Protein AF-A0ABD3PFW1-F1 (afdb_monomer)

Organism: NCBI:txid29204

Sequence (197 aa):
MLDWKGHACNAIEPMESVFTLLNILALSGWSFVLAIVLSRSILPSQSEWTIQFFERSSSSIVSSDTIVLIDLLTILEGICFIEVGRIALGQLKGNLVLGVVLHIIRMSCLILVLPHGLETRDASCVAVLCSWALTEIFRYPMYIFPSSSVARYLRLVIPLVTFPVGAFAEALGAYRALMKLWSSDYVDKMHWVKVFC

Radius of gyration: 22.44 Å; Cα contacts (8 Å, |Δi|>4): 118; chains: 1; bounding box: 62×33×82 Å

Structure (mmCIF, N/CA/C/O backbone):
data_AF-A0ABD3PFW1-F1
#
_entry.id   AF-A0ABD3PFW1-F1
#
loop_
_atom_site.group_PDB
_atom_site.id
_atom_site.type_symbol
_atom_site.label_atom_id
_atom_site.label_alt_id
_atom_site.label_comp_id
_atom_site.label_asym_id
_atom_site.label_entity_id
_atom_site.label_seq_id
_atom_site.pdbx_PDB_ins_code
_atom_site.Cartn_x
_atom_site.Cartn_y
_atom_site.Cartn_z
_atom_site.occupancy
_atom_site.B_iso_or_equiv
_atom_site.auth_seq_id
_atom_site.auth_comp_id
_atom_site.auth_asym_id
_atom_site.auth_atom_id
_atom_site.pdbx_PDB_model_num
ATOM 1 N N . MET A 1 1 ? -9.572 -1.818 51.228 1.00 47.72 1 MET A N 1
ATOM 2 C CA . MET A 1 1 ? -10.044 -2.196 49.881 1.00 47.72 1 MET A CA 1
ATOM 3 C C . MET A 1 1 ? -9.931 -0.938 49.034 1.00 47.72 1 MET A C 1
ATOM 5 O O . MET A 1 1 ? -10.755 -0.050 49.174 1.00 47.72 1 MET A O 1
ATOM 9 N N . LEU A 1 2 ? -8.787 -0.775 48.363 1.00 47.44 2 LEU A N 1
ATOM 10 C CA . LEU A 1 2 ? -8.382 0.476 47.716 1.00 47.44 2 LEU A CA 1
ATOM 11 C C . LEU A 1 2 ? -9.110 0.631 46.378 1.00 47.44 2 LEU A C 1
ATOM 13 O O . LEU A 1 2 ? -9.019 -0.232 45.508 1.00 47.44 2 LEU A O 1
ATOM 17 N N . ASP A 1 3 ? -9.834 1.735 46.262 1.00 52.78 3 ASP A N 1
ATOM 18 C CA . ASP A 1 3 ? -10.589 2.164 45.094 1.00 52.78 3 ASP A CA 1
ATOM 19 C C . ASP A 1 3 ? -9.633 2.647 43.988 1.00 52.78 3 ASP A C 1
ATOM 21 O O . ASP A 1 3 ? -9.204 3.797 43.955 1.00 52.78 3 ASP A O 1
ATOM 25 N N . TRP A 1 4 ? -9.229 1.725 43.112 1.00 52.47 4 TRP A N 1
ATOM 26 C CA . TRP A 1 4 ? -8.346 1.987 41.964 1.00 52.47 4 TRP A CA 1
ATOM 27 C C . TRP A 1 4 ? -9.108 2.264 40.656 1.00 52.47 4 TRP A C 1
ATOM 29 O O . TRP A 1 4 ? -8.490 2.396 39.600 1.00 52.47 4 TRP A O 1
ATOM 39 N N . LYS A 1 5 ? -10.446 2.358 40.681 1.00 52.72 5 LYS A N 1
ATOM 40 C CA . LYS A 1 5 ? -11.245 2.526 39.452 1.00 52.72 5 LYS A CA 1
ATOM 41 C C . LYS A 1 5 ? -11.350 3.974 38.962 1.00 52.72 5 LYS A C 1
ATOM 43 O O . LYS A 1 5 ? -11.649 4.174 37.790 1.00 52.72 5 LYS A O 1
ATOM 48 N N . GLY A 1 6 ? -11.060 4.968 39.804 1.00 50.56 6 GLY A N 1
ATOM 49 C CA . GLY A 1 6 ? -11.238 6.385 39.453 1.00 50.56 6 GLY A CA 1
ATOM 50 C C . GLY A 1 6 ? -10.132 7.007 38.590 1.00 50.56 6 GLY A C 1
ATOM 51 O O . GLY A 1 6 ? -10.413 7.879 37.775 1.00 50.56 6 GLY A O 1
ATOM 52 N N . HIS A 1 7 ? -8.877 6.560 38.715 1.00 46.72 7 HIS A N 1
ATOM 53 C CA . HIS A 1 7 ? -7.738 7.242 38.076 1.00 46.72 7 HIS A CA 1
ATOM 54 C C . HIS A 1 7 ? -7.364 6.727 36.678 1.00 46.72 7 HIS A C 1
ATOM 56 O O . HIS A 1 7 ? -6.645 7.411 35.953 1.00 46.72 7 HIS A O 1
ATOM 62 N N . ALA A 1 8 ? -7.874 5.565 36.258 1.00 50.25 8 ALA A N 1
ATOM 63 C CA . ALA A 1 8 ? -7.614 5.035 34.916 1.00 50.25 8 ALA A CA 1
ATOM 64 C C . ALA A 1 8 ? -8.484 5.686 33.821 1.00 50.25 8 ALA A C 1
ATOM 66 O O . ALA A 1 8 ? -8.163 5.560 32.643 1.00 50.25 8 ALA A O 1
ATOM 67 N N . CYS A 1 9 ? -9.560 6.397 34.185 1.00 49.34 9 CYS A N 1
ATOM 68 C CA . CYS A 1 9 ? -10.513 6.946 33.213 1.00 49.34 9 CYS A CA 1
ATOM 69 C C . CYS A 1 9 ? -9.954 8.139 32.414 1.00 49.34 9 CYS A C 1
ATOM 71 O O . CYS A 1 9 ? -10.281 8.299 31.245 1.00 49.34 9 CYS A O 1
ATOM 73 N N . ASN A 1 10 ? -9.051 8.937 32.995 1.00 49.38 10 ASN A N 1
ATOM 74 C CA . ASN A 1 10 ? -8.611 10.197 32.376 1.00 49.38 10 ASN A CA 1
ATOM 75 C C . ASN A 1 10 ? -7.388 10.061 31.447 1.00 49.38 10 ASN A C 1
ATOM 77 O O . ASN A 1 10 ? -7.027 11.018 30.771 1.00 49.38 10 ASN A O 1
ATOM 81 N N . ALA A 1 11 ? -6.733 8.896 31.400 1.00 50.88 11 ALA A N 1
ATOM 82 C CA . ALA A 1 11 ? -5.562 8.665 30.541 1.00 50.88 11 ALA A CA 1
ATOM 83 C C . ALA A 1 11 ? -5.905 7.990 29.198 1.00 50.88 11 ALA A C 1
ATOM 85 O O . ALA A 1 11 ? -5.037 7.857 28.336 1.00 50.88 11 ALA A O 1
ATOM 86 N N . ILE A 1 12 ? -7.157 7.557 29.016 1.00 53.47 12 ILE A N 1
ATOM 87 C CA . ILE A 1 12 ? -7.601 6.810 27.830 1.00 53.47 12 ILE A CA 1
ATOM 88 C C . ILE A 1 12 ? -7.978 7.766 26.683 1.00 53.47 12 ILE A C 1
ATOM 90 O O . ILE A 1 12 ? -7.663 7.489 25.527 1.00 53.47 12 ILE A O 1
ATOM 94 N N . GLU A 1 13 ? -8.538 8.938 26.995 1.00 56.16 13 GLU A N 1
ATOM 95 C CA . GLU A 1 13 ? -8.977 9.924 25.995 1.00 56.16 13 GLU A CA 1
ATOM 96 C C . GLU A 1 13 ? -7.874 10.483 25.067 1.00 56.16 13 GLU A C 1
ATOM 98 O O . GLU A 1 13 ? -8.103 10.551 23.854 1.00 56.16 13 GLU A O 1
ATOM 103 N N . PRO A 1 14 ? -6.658 10.848 25.534 1.00 59.88 14 PRO A N 1
ATOM 104 C CA . PRO A 1 14 ? -5.642 11.387 24.627 1.00 59.88 14 PRO A CA 1
ATOM 105 C C . PRO A 1 14 ? -5.130 10.339 23.625 1.00 59.88 14 PRO A C 1
ATOM 107 O O . PRO A 1 14 ? -4.756 10.692 22.505 1.00 59.88 14 PRO A O 1
ATOM 110 N N . MET A 1 15 ? -5.152 9.049 23.982 1.00 59.50 15 MET A N 1
ATOM 111 C CA . MET A 1 15 ? -4.728 7.970 23.083 1.00 59.50 15 MET A CA 1
ATOM 112 C C . MET A 1 15 ? -5.732 7.707 21.951 1.00 59.50 15 MET A C 1
ATOM 114 O O . MET A 1 15 ? -5.313 7.382 20.837 1.00 59.50 15 MET A O 1
ATOM 118 N N . GLU A 1 16 ? -7.035 7.883 22.189 1.00 66.62 16 GLU A N 1
ATOM 119 C CA . GLU A 1 16 ? -8.058 7.743 21.140 1.00 66.62 16 GLU A CA 1
ATOM 120 C C . GLU A 1 16 ? -8.013 8.892 20.121 1.00 66.62 16 GLU A C 1
ATOM 122 O O . GLU A 1 16 ? -8.185 8.667 18.918 1.00 66.62 16 GLU A O 1
ATOM 127 N N . SER A 1 17 ? -7.698 10.110 20.5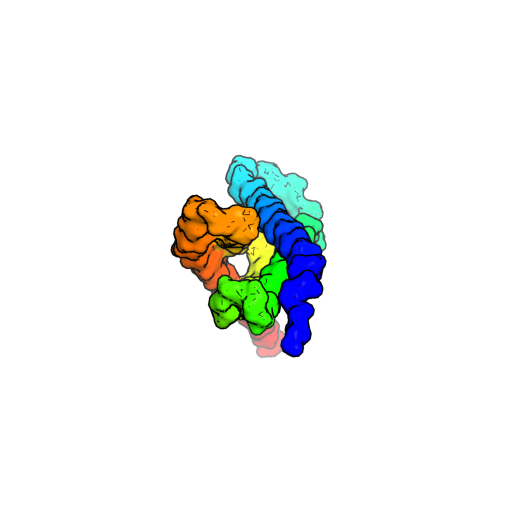75 1.00 74.06 17 SER A N 1
ATOM 128 C CA . SER A 1 17 ? -7.561 11.285 19.704 1.00 74.06 17 SER A CA 1
ATOM 129 C C . SER A 1 17 ? -6.370 11.161 18.743 1.00 74.06 17 SER A C 1
ATOM 131 O O . SER A 1 17 ? -6.527 11.320 17.529 1.00 74.06 17 SER A O 1
ATOM 133 N N . VAL A 1 18 ? -5.195 10.760 19.249 1.00 79.06 18 VAL A N 1
ATOM 134 C CA . VAL A 1 18 ? -4.005 10.511 18.411 1.00 79.06 18 VAL A CA 1
ATOM 135 C C . VAL A 1 18 ? -4.263 9.389 17.402 1.00 79.06 18 VAL A C 1
ATOM 137 O O . VAL A 1 18 ? -3.831 9.469 16.255 1.00 79.06 18 VAL A O 1
ATOM 140 N N . PHE A 1 19 ? -5.009 8.354 17.789 1.00 71.62 19 PHE A N 1
ATOM 141 C CA . PHE A 1 19 ? -5.342 7.252 16.888 1.00 71.62 19 PHE A CA 1
ATOM 142 C C . PHE A 1 19 ? -6.294 7.669 15.769 1.00 71.62 19 PHE A C 1
ATOM 144 O O . PHE A 1 19 ? -6.079 7.325 14.608 1.00 71.62 19 PHE A O 1
ATOM 151 N N . THR A 1 20 ? -7.329 8.431 16.108 1.00 79.19 20 THR A N 1
ATOM 152 C CA . THR A 1 20 ? -8.256 8.980 15.117 1.00 79.19 20 THR A CA 1
ATOM 153 C C . THR A 1 20 ? -7.498 9.855 14.122 1.00 79.19 20 THR A C 1
ATOM 155 O O . THR A 1 20 ? -7.693 9.719 12.916 1.00 79.19 20 THR A O 1
ATOM 158 N N . LEU A 1 21 ? -6.549 10.659 14.609 1.00 82.81 21 LEU A N 1
ATOM 159 C CA . LEU A 1 21 ? -5.667 11.467 13.772 1.00 82.81 21 LEU A CA 1
ATOM 160 C C . LEU A 1 21 ? -4.787 10.611 12.846 1.00 82.81 21 LEU A C 1
ATOM 162 O O . LEU A 1 21 ? -4.751 10.875 11.647 1.00 82.81 21 LEU A O 1
ATOM 166 N N . LEU A 1 22 ? -4.136 9.558 13.354 1.00 81.50 22 LEU A N 1
ATOM 167 C CA . LEU A 1 22 ? -3.326 8.647 12.531 1.00 81.50 22 LEU A CA 1
ATOM 168 C C . LEU A 1 22 ? -4.156 7.946 11.446 1.00 81.50 22 LEU A C 1
ATOM 170 O O . LEU A 1 22 ? -3.710 7.852 10.306 1.00 81.50 22 LEU A O 1
ATOM 174 N N . ASN A 1 23 ? -5.379 7.513 11.764 1.00 82.19 23 ASN A N 1
ATOM 175 C CA . ASN A 1 23 ? -6.278 6.892 10.788 1.00 82.19 23 ASN A CA 1
ATOM 176 C C . ASN A 1 23 ? -6.760 7.884 9.724 1.00 82.19 23 ASN A C 1
ATOM 178 O O . ASN A 1 23 ? -6.885 7.516 8.560 1.00 82.19 23 ASN A O 1
ATOM 182 N N . ILE A 1 24 ? -7.028 9.136 10.108 1.00 83.31 24 ILE A N 1
ATOM 183 C CA . ILE A 1 24 ? -7.393 10.200 9.164 1.00 83.31 24 ILE A CA 1
ATOM 184 C C . ILE A 1 24 ? -6.209 10.523 8.247 1.00 83.31 24 ILE A C 1
ATOM 186 O O . ILE A 1 24 ? -6.407 10.663 7.043 1.00 83.31 24 ILE A O 1
ATOM 190 N N . LEU A 1 25 ? -4.989 10.601 8.791 1.00 85.06 25 LEU A N 1
ATOM 191 C CA . LEU A 1 25 ? -3.762 10.817 8.017 1.00 85.06 25 LEU A CA 1
ATOM 192 C C . LEU A 1 25 ? -3.486 9.666 7.048 1.00 85.06 25 LEU A C 1
ATOM 194 O O . LEU A 1 25 ? -3.133 9.899 5.895 1.00 85.06 25 LEU A O 1
ATOM 198 N N . ALA A 1 26 ? -3.677 8.424 7.488 1.00 79.81 26 ALA A N 1
ATOM 199 C CA . ALA A 1 26 ? -3.520 7.274 6.614 1.00 79.81 26 ALA A CA 1
ATOM 200 C C . ALA A 1 26 ? -4.592 7.263 5.516 1.00 79.81 26 ALA A C 1
ATOM 202 O O . ALA A 1 26 ? -4.265 7.118 4.341 1.00 79.81 26 ALA A O 1
ATOM 203 N N . LEU A 1 27 ? -5.863 7.493 5.866 1.00 84.25 27 LEU A N 1
ATOM 204 C CA . LEU A 1 27 ? -6.956 7.589 4.898 1.00 84.25 27 LEU A CA 1
ATOM 205 C C . LEU A 1 27 ? -6.701 8.687 3.858 1.00 84.25 27 LEU A C 1
ATOM 207 O O . LEU A 1 27 ? -6.885 8.449 2.661 1.00 84.25 27 LEU A O 1
ATOM 211 N N . SER A 1 28 ? -6.270 9.875 4.291 1.00 85.25 28 SER A N 1
ATOM 212 C CA . SER A 1 28 ? -5.985 10.991 3.389 1.00 85.25 28 SER A CA 1
ATOM 213 C C . SER A 1 28 ? -4.773 10.705 2.503 1.00 85.25 28 SER A C 1
ATOM 215 O O . SER A 1 28 ? -4.848 10.925 1.295 1.00 85.25 28 SER A O 1
ATOM 217 N N . GLY A 1 29 ? -3.699 10.136 3.056 1.00 79.69 29 GLY A N 1
ATOM 218 C CA . GLY A 1 29 ? -2.511 9.785 2.286 1.00 79.69 29 GLY A CA 1
ATOM 219 C C . GLY A 1 29 ? -2.772 8.678 1.261 1.00 79.69 29 GLY A C 1
ATOM 220 O O . GLY A 1 29 ? -2.386 8.832 0.105 1.00 79.69 29 GLY A O 1
ATOM 221 N N . TRP A 1 30 ? -3.511 7.619 1.609 1.00 82.38 30 TRP A N 1
ATOM 222 C CA . TRP A 1 30 ? -3.905 6.584 0.641 1.00 82.38 30 TRP A CA 1
ATOM 223 C C . TRP A 1 30 ? -4.859 7.117 -0.433 1.00 82.38 30 TRP A C 1
ATOM 225 O O . TRP A 1 30 ? -4.727 6.756 -1.603 1.00 82.38 30 TRP A O 1
ATOM 235 N N . SER A 1 31 ? -5.774 8.021 -0.070 1.00 83.38 31 SER A N 1
ATOM 236 C CA . SER A 1 31 ? -6.637 8.712 -1.040 1.00 83.38 31 SER A CA 1
ATOM 237 C C . SER A 1 31 ? -5.823 9.574 -2.008 1.00 83.38 31 SER A C 1
ATOM 239 O O . SER A 1 31 ? -6.108 9.593 -3.204 1.00 83.38 31 SER A O 1
ATOM 241 N N . PHE A 1 32 ? -4.777 10.242 -1.516 1.00 83.69 32 PHE A N 1
ATOM 242 C CA . PHE A 1 32 ? -3.866 11.036 -2.335 1.00 83.69 32 PHE A CA 1
ATOM 243 C C . PHE A 1 32 ? -3.017 10.161 -3.271 1.00 83.69 32 PHE A C 1
ATOM 245 O O . PHE A 1 32 ? -2.926 10.465 -4.460 1.00 83.69 32 PHE A O 1
ATOM 252 N N . VAL A 1 33 ? -2.490 9.028 -2.783 1.00 80.56 33 VAL A N 1
ATOM 253 C CA . VAL A 1 33 ? -1.832 8.011 -3.627 1.00 80.56 33 VAL A CA 1
ATOM 254 C C . VAL A 1 33 ? -2.773 7.561 -4.742 1.00 80.56 33 VAL A C 1
ATOM 256 O O . VAL A 1 33 ? -2.393 7.587 -5.911 1.00 80.56 33 VAL A O 1
ATOM 259 N N . LEU A 1 34 ? -4.015 7.195 -4.408 1.00 82.81 34 LEU A N 1
ATOM 260 C CA . LEU A 1 34 ? -4.990 6.753 -5.402 1.00 82.81 34 LEU A CA 1
ATOM 261 C C . LEU A 1 34 ? -5.283 7.851 -6.432 1.00 82.81 34 LEU A C 1
ATOM 263 O O . LEU A 1 34 ? -5.336 7.559 -7.623 1.00 82.81 34 LEU A O 1
ATOM 267 N N . ALA A 1 35 ? -5.424 9.106 -6.004 1.00 82.19 35 ALA A N 1
ATOM 268 C CA . ALA A 1 35 ? -5.651 10.235 -6.901 1.00 82.19 35 ALA A CA 1
ATOM 269 C C . ALA A 1 35 ? -4.472 10.464 -7.866 1.00 82.19 35 ALA A C 1
ATOM 271 O O . ALA A 1 35 ? -4.687 10.669 -9.063 1.00 82.19 35 ALA A O 1
ATOM 272 N N . ILE A 1 36 ? -3.226 10.367 -7.388 1.00 80.25 36 ILE A N 1
ATOM 273 C CA . ILE A 1 36 ? -2.029 10.447 -8.243 1.00 80.25 36 ILE A CA 1
ATOM 274 C C . ILE A 1 36 ? -2.012 9.294 -9.250 1.00 80.25 36 ILE A C 1
ATOM 276 O O . ILE A 1 36 ? -1.773 9.504 -10.438 1.00 80.25 36 ILE A O 1
ATOM 280 N N . VAL A 1 37 ? -2.284 8.069 -8.802 1.00 79.00 37 VAL A N 1
ATOM 281 C CA . VAL A 1 37 ? -2.255 6.895 -9.682 1.00 79.00 37 VAL A CA 1
ATOM 282 C C . VAL A 1 37 ? -3.372 6.965 -10.732 1.00 79.00 37 VAL A C 1
ATOM 284 O O . VAL A 1 37 ? -3.115 6.717 -11.908 1.00 79.00 37 VAL A O 1
ATOM 287 N N . LEU A 1 38 ? -4.585 7.373 -10.345 1.00 79.88 38 LEU A N 1
ATOM 288 C CA . LEU A 1 38 ? -5.720 7.534 -11.259 1.00 79.88 38 LEU A CA 1
ATOM 289 C C . LEU A 1 38 ? -5.526 8.685 -12.247 1.00 79.88 38 LEU A C 1
ATOM 291 O O . LEU A 1 38 ? -5.818 8.530 -13.427 1.00 79.88 38 LEU A O 1
ATOM 295 N N . SER A 1 39 ? -4.993 9.825 -11.803 1.00 76.88 39 SER A N 1
ATOM 296 C CA . SER A 1 39 ? -4.694 10.945 -12.710 1.00 76.88 39 SER A CA 1
ATOM 297 C C . SER A 1 39 ? -3.650 10.578 -13.769 1.00 76.88 39 SER A C 1
ATOM 299 O O . SER A 1 39 ? -3.683 11.117 -14.871 1.00 76.88 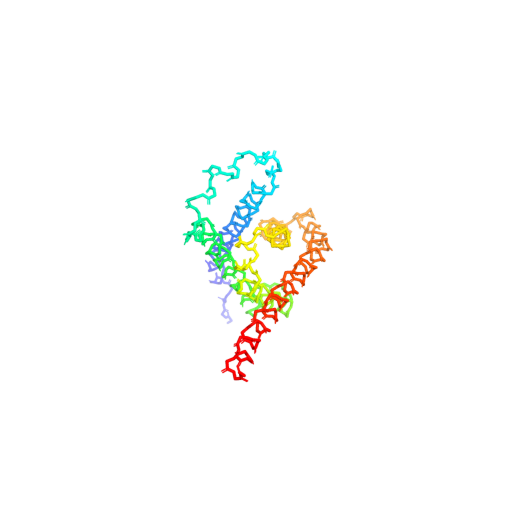39 SER A O 1
ATOM 301 N N . ARG A 1 40 ? -2.771 9.612 -13.478 1.00 68.25 40 ARG A N 1
ATOM 302 C CA . ARG A 1 40 ? -1.800 9.070 -14.438 1.00 68.25 40 ARG A CA 1
ATOM 303 C C . ARG A 1 40 ? -2.382 8.006 -15.365 1.00 68.25 40 ARG A C 1
ATOM 305 O O . ARG A 1 40 ? -1.964 7.937 -16.515 1.00 68.25 40 ARG A O 1
ATOM 312 N N . SER A 1 41 ? -3.313 7.180 -14.888 1.00 65.50 41 SER A N 1
ATOM 313 C CA . SER A 1 41 ? -3.910 6.095 -15.682 1.00 65.50 41 SER A CA 1
ATOM 314 C C . SER A 1 41 ? -5.083 6.546 -16.561 1.00 65.50 41 SER A C 1
ATOM 316 O O . SER A 1 41 ? -5.333 5.937 -17.598 1.00 65.50 41 SER A O 1
ATOM 318 N N . ILE A 1 42 ? -5.770 7.633 -16.189 1.00 57.88 42 ILE A N 1
ATOM 319 C CA . ILE A 1 42 ? -6.915 8.217 -16.915 1.00 57.88 42 ILE A CA 1
ATOM 320 C C . ILE A 1 42 ? -6.473 9.170 -18.047 1.00 57.88 42 ILE A C 1
ATOM 322 O O . ILE A 1 42 ? -7.315 9.754 -18.722 1.00 57.88 42 ILE A O 1
ATOM 326 N N . LEU A 1 43 ? -5.175 9.278 -18.356 1.00 47.69 43 LEU A N 1
ATOM 327 C CA . LEU A 1 43 ? -4.725 9.805 -19.652 1.00 47.69 43 LEU A CA 1
ATOM 328 C C . LEU A 1 43 ? -4.479 8.660 -20.660 1.00 47.69 43 LEU A C 1
ATOM 330 O O . LEU A 1 43 ? -3.329 8.267 -20.865 1.00 47.69 43 LEU A O 1
ATOM 334 N N . PRO A 1 44 ? -5.510 8.119 -21.342 1.00 48.06 44 PRO A N 1
ATOM 335 C CA . PRO A 1 44 ? -5.302 7.369 -22.565 1.00 48.06 44 PRO A CA 1
ATOM 336 C C . PRO A 1 44 ? -5.174 8.337 -23.755 1.00 48.06 44 PRO A C 1
ATOM 338 O O . PRO A 1 44 ? -5.938 9.288 -23.900 1.00 48.06 44 PRO A O 1
ATOM 341 N N . SER A 1 45 ? -4.201 8.058 -24.622 1.00 42.16 45 SER A N 1
ATOM 342 C CA . SER A 1 45 ? -4.077 8.558 -26.000 1.00 42.16 45 SER A CA 1
ATOM 343 C C . SER A 1 45 ? -4.134 10.081 -26.220 1.00 42.16 45 SER A C 1
ATOM 345 O O . SER A 1 45 ? -5.121 10.621 -26.719 1.00 42.16 45 SER A O 1
ATOM 347 N N . GLN A 1 46 ? -3.012 10.771 -26.025 1.00 37.38 46 GLN A N 1
ATOM 348 C CA . GLN A 1 46 ? -2.643 11.816 -26.981 1.00 37.38 46 GLN A CA 1
ATOM 349 C C . GLN A 1 46 ? -1.580 11.227 -27.905 1.00 37.38 46 GLN A C 1
ATOM 351 O O . GLN A 1 46 ? -0.462 10.956 -27.485 1.00 37.38 46 GLN A O 1
ATOM 356 N N . SER A 1 47 ? -2.041 10.927 -29.122 1.00 40.38 47 SER A N 1
ATOM 357 C CA . SER A 1 47 ? -1.328 10.782 -30.395 1.00 40.38 47 SER A CA 1
ATOM 358 C C . SER A 1 47 ? 0.203 10.724 -30.368 1.00 40.38 47 SER A C 1
ATOM 360 O O . SER A 1 47 ? 0.860 11.625 -29.855 1.00 40.38 47 SER A O 1
ATOM 362 N N . GLU A 1 48 ? 0.741 9.762 -31.118 1.00 44.28 48 GLU A N 1
ATOM 363 C CA . GLU A 1 48 ? 2.143 9.531 -31.519 1.00 44.28 48 GLU A CA 1
ATOM 364 C C . GLU A 1 48 ? 2.979 10.769 -31.944 1.00 44.28 48 GLU A C 1
ATOM 366 O O . GLU A 1 48 ? 4.177 10.647 -32.170 1.00 44.28 48 GLU A O 1
ATOM 371 N N . TRP A 1 49 ? 2.408 11.973 -32.024 1.00 43.00 49 TRP A N 1
ATOM 372 C CA . TRP A 1 49 ? 3.078 13.202 -32.462 1.00 43.00 49 TRP A CA 1
ATOM 373 C C . TRP A 1 49 ? 3.812 13.981 -31.362 1.00 43.00 49 TRP A C 1
ATOM 375 O O . TRP A 1 49 ? 4.715 14.753 -31.674 1.00 43.00 49 TRP A O 1
ATOM 385 N N . THR A 1 50 ? 3.485 13.795 -30.080 1.00 43.84 50 THR A N 1
ATOM 386 C CA . THR A 1 50 ? 4.167 14.537 -28.996 1.00 43.84 50 THR A CA 1
ATOM 387 C C . THR A 1 50 ? 5.455 13.854 -28.533 1.00 43.84 50 THR A C 1
ATOM 389 O O . THR A 1 50 ? 6.293 14.487 -27.891 1.00 43.84 50 THR A O 1
ATOM 392 N N . ILE A 1 51 ? 5.631 12.574 -28.882 1.00 47.44 51 ILE A N 1
ATOM 393 C CA . ILE A 1 51 ? 6.750 11.750 -28.418 1.00 47.44 51 ILE A CA 1
ATOM 394 C C . ILE A 1 51 ? 8.068 12.298 -28.980 1.00 47.44 51 ILE A C 1
ATOM 396 O O . ILE A 1 51 ? 8.950 12.623 -28.195 1.00 47.44 51 ILE A O 1
ATOM 400 N N . GLN A 1 52 ? 8.158 12.614 -30.276 1.00 45.00 52 GLN A N 1
ATOM 401 C CA . GLN A 1 52 ? 9.419 13.104 -30.860 1.00 45.00 52 GLN A CA 1
ATOM 402 C C . GLN A 1 52 ? 9.899 14.472 -30.338 1.00 45.00 52 GLN A C 1
ATOM 404 O O . GLN A 1 52 ? 11.095 14.753 -30.402 1.00 45.00 52 GLN A O 1
ATOM 409 N N . PHE A 1 53 ? 9.016 15.330 -29.807 1.00 40.22 53 PHE A N 1
ATOM 410 C CA . PHE A 1 53 ? 9.426 16.656 -29.317 1.00 40.22 53 PHE A CA 1
ATOM 411 C C . PHE A 1 53 ? 9.925 16.635 -27.860 1.00 40.22 53 PHE A C 1
ATOM 413 O O . PHE A 1 53 ? 10.678 17.521 -27.462 1.00 40.22 53 PHE A O 1
ATOM 420 N N . PHE A 1 54 ? 9.559 15.613 -27.073 1.00 45.38 54 PHE A N 1
ATOM 421 C CA . PHE A 1 54 ? 10.004 15.449 -25.678 1.00 45.38 54 PHE A CA 1
ATOM 422 C C . PHE A 1 54 ? 11.125 14.405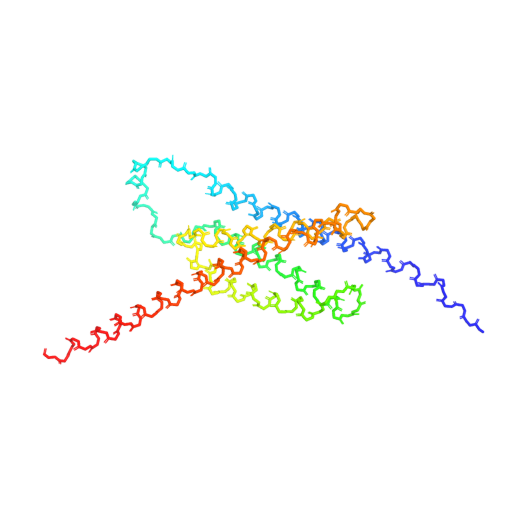 -25.507 1.00 45.38 54 PHE A C 1
ATOM 424 O O . PHE A 1 54 ? 11.829 14.407 -24.496 1.00 45.38 54 PHE A O 1
ATOM 431 N N . GLU A 1 55 ? 11.354 13.560 -26.517 1.00 44.91 55 GLU A N 1
ATOM 432 C CA . GLU A 1 55 ? 12.317 12.445 -26.509 1.00 44.91 55 GLU A CA 1
ATOM 433 C C . GLU A 1 55 ? 13.797 12.873 -26.468 1.00 44.91 55 GLU A C 1
ATOM 435 O O . GLU A 1 55 ? 14.680 12.032 -26.324 1.00 44.91 55 GLU A O 1
ATOM 440 N N . ARG A 1 56 ? 14.101 14.181 -26.519 1.00 38.62 56 ARG A N 1
ATOM 441 C CA . ARG A 1 56 ? 15.480 14.697 -26.418 1.00 38.62 56 ARG A CA 1
ATOM 442 C C . ARG A 1 56 ? 15.846 15.354 -25.081 1.00 38.62 56 ARG A C 1
ATOM 444 O O . ARG A 1 56 ? 16.992 15.765 -24.922 1.00 38.62 56 ARG A O 1
ATOM 451 N N . SER A 1 57 ? 14.937 15.408 -24.103 1.00 41.69 57 SER A N 1
ATOM 452 C CA . SER A 1 57 ? 15.222 1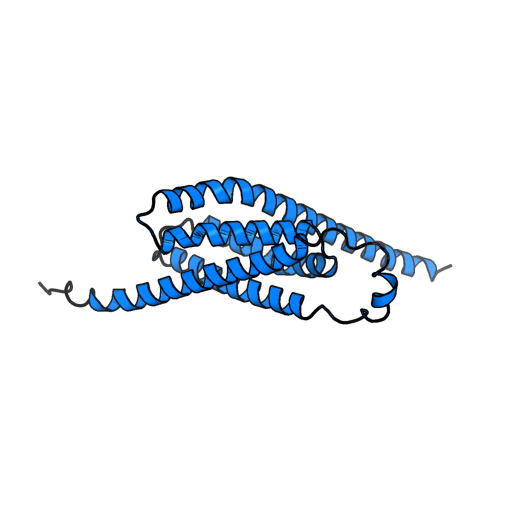6.026 -22.791 1.00 41.69 57 SER A CA 1
ATOM 453 C C . SER A 1 57 ? 15.115 15.088 -21.582 1.00 41.69 57 SER A C 1
ATOM 455 O O . SER A 1 57 ? 15.342 15.533 -20.460 1.00 41.69 57 SER A O 1
ATOM 457 N N . SER A 1 58 ? 14.812 13.799 -21.762 1.00 43.59 58 SER A N 1
ATOM 458 C CA . SER A 1 58 ? 14.431 12.900 -20.654 1.00 43.59 58 SER A CA 1
ATOM 459 C C . SER A 1 58 ? 15.392 11.731 -20.408 1.00 43.59 58 SER A C 1
ATOM 461 O O . SER A 1 58 ? 14.959 10.623 -20.118 1.00 43.59 58 SER A O 1
ATOM 463 N N . SER A 1 59 ? 16.703 11.959 -20.474 1.00 43.12 59 SER A N 1
ATOM 464 C CA . SER A 1 59 ? 17.710 10.972 -20.060 1.00 43.12 59 SER A CA 1
ATOM 465 C C . SER A 1 59 ? 18.481 11.477 -18.835 1.00 43.12 59 SER A C 1
ATOM 467 O O . SER A 1 59 ? 19.508 12.134 -18.994 1.00 43.12 59 SER A O 1
ATOM 469 N N . SER A 1 60 ? 17.936 11.237 -17.630 1.00 41.12 60 SER A N 1
ATOM 470 C CA . SER A 1 60 ? 18.631 11.121 -16.312 1.00 41.12 60 SER A CA 1
ATOM 471 C C . SER A 1 60 ? 17.763 11.489 -15.095 1.00 41.12 60 SER A C 1
ATOM 473 O O . SER A 1 60 ? 18.191 11.294 -13.961 1.00 41.12 60 SER A O 1
ATOM 475 N N . ILE A 1 61 ? 16.539 11.985 -15.285 1.00 48.12 61 ILE A N 1
ATOM 476 C CA . ILE A 1 61 ? 15.669 12.380 -14.173 1.00 48.12 61 ILE A CA 1
ATOM 477 C C . ILE A 1 61 ? 14.735 11.212 -13.859 1.00 48.12 61 ILE A C 1
ATOM 479 O O . ILE A 1 61 ? 13.710 11.043 -14.517 1.00 48.12 61 ILE A O 1
ATOM 483 N N . VAL A 1 62 ? 15.065 10.416 -12.837 1.00 51.94 62 VAL A N 1
ATOM 484 C CA . VAL A 1 62 ? 14.035 9.711 -12.059 1.00 51.94 62 VAL A CA 1
ATOM 485 C C . VAL A 1 62 ? 13.010 10.782 -11.695 1.00 51.94 62 VAL A C 1
ATOM 487 O O . VAL A 1 62 ? 13.313 11.680 -10.913 1.00 51.94 62 VAL A O 1
ATOM 490 N N . SER A 1 63 ? 11.865 10.778 -12.385 1.00 63.41 63 SER A N 1
ATOM 491 C CA . SER A 1 63 ? 10.875 11.858 -12.329 1.00 63.41 63 SER A CA 1
ATOM 492 C C . SER A 1 63 ? 10.586 12.172 -10.863 1.00 63.41 63 SER A C 1
ATOM 494 O O . SER A 1 63 ? 10.245 11.248 -10.127 1.00 63.41 63 SER A O 1
ATOM 496 N N . SER A 1 64 ? 10.781 13.424 -10.429 1.00 68.00 64 SER A N 1
ATOM 497 C CA . SER A 1 64 ? 10.691 13.839 -9.017 1.00 68.00 64 SER A CA 1
ATOM 498 C C . SER A 1 64 ? 9.432 13.313 -8.326 1.00 68.00 64 SER A C 1
ATOM 500 O O . SER A 1 64 ? 9.473 12.909 -7.170 1.00 68.00 64 SER A O 1
ATOM 502 N N . ASP A 1 65 ? 8.336 13.205 -9.066 1.00 68.88 65 ASP A N 1
ATOM 503 C CA . ASP A 1 65 ? 7.076 12.648 -8.591 1.00 68.88 65 ASP A CA 1
ATOM 504 C C . ASP A 1 65 ? 7.147 11.167 -8.166 1.00 68.88 65 ASP A C 1
ATOM 506 O O . ASP A 1 65 ? 6.385 10.726 -7.313 1.00 68.88 65 ASP A O 1
ATOM 510 N N . THR A 1 66 ? 8.016 10.370 -8.790 1.00 71.56 66 THR A N 1
ATOM 511 C CA . THR A 1 66 ? 8.236 8.953 -8.454 1.00 71.56 66 THR A CA 1
ATOM 512 C C . THR A 1 66 ? 8.902 8.826 -7.094 1.00 71.56 66 THR A C 1
ATOM 514 O O . THR A 1 66 ? 8.504 7.982 -6.297 1.00 71.56 66 THR A O 1
ATOM 517 N N . ILE A 1 67 ? 9.867 9.703 -6.812 1.00 74.69 67 ILE A N 1
ATOM 518 C CA . ILE A 1 67 ? 10.536 9.783 -5.509 1.00 74.69 67 ILE A CA 1
ATOM 519 C C . ILE A 1 67 ? 9.512 10.189 -4.447 1.00 74.69 67 ILE A C 1
ATOM 521 O O . ILE A 1 67 ? 9.361 9.491 -3.452 1.00 74.69 67 ILE A O 1
ATOM 525 N N . VAL A 1 68 ? 8.709 11.224 -4.725 1.00 79.81 68 VAL A N 1
ATOM 526 C CA . VAL A 1 68 ? 7.625 11.665 -3.830 1.00 79.81 68 VAL A CA 1
ATOM 527 C C . VAL A 1 68 ? 6.616 10.544 -3.557 1.00 79.81 68 VAL A C 1
ATOM 529 O O . VAL A 1 68 ? 6.164 10.383 -2.426 1.00 79.81 68 VAL A O 1
ATOM 532 N N . LEU A 1 69 ? 6.267 9.745 -4.569 1.00 79.19 69 LEU A N 1
ATOM 533 C CA . LEU A 1 69 ? 5.344 8.622 -4.411 1.00 79.19 69 LEU A CA 1
ATOM 534 C C . LEU A 1 69 ? 5.940 7.501 -3.547 1.00 79.19 69 LEU A C 1
ATOM 536 O O . LEU A 1 69 ? 5.241 6.971 -2.687 1.00 79.19 69 LEU A O 1
ATOM 540 N N . ILE A 1 70 ? 7.211 7.148 -3.757 1.00 80.56 70 ILE A N 1
ATOM 541 C CA . ILE A 1 70 ? 7.911 6.133 -2.956 1.00 80.56 70 ILE A CA 1
ATOM 542 C C . ILE A 1 70 ? 8.055 6.601 -1.503 1.00 80.56 70 ILE A C 1
ATOM 544 O O . ILE A 1 70 ? 7.772 5.826 -0.586 1.00 80.56 70 ILE A O 1
ATOM 548 N N . ASP A 1 71 ? 8.413 7.866 -1.281 1.00 81.56 71 ASP A N 1
ATOM 549 C CA . ASP A 1 71 ? 8.519 8.454 0.058 1.00 81.56 71 ASP A CA 1
ATOM 550 C C . ASP A 1 71 ? 7.166 8.427 0.777 1.00 81.56 71 ASP A C 1
ATOM 552 O O . ASP A 1 71 ? 7.065 7.982 1.922 1.00 81.56 71 ASP A O 1
ATOM 556 N N . LEU A 1 72 ? 6.096 8.822 0.082 1.00 81.19 72 LEU A N 1
ATOM 557 C CA . LEU A 1 72 ? 4.742 8.794 0.625 1.00 81.19 72 LEU A CA 1
ATOM 558 C C . LEU A 1 72 ? 4.288 7.370 0.971 1.00 81.19 72 LEU A C 1
ATOM 560 O O . LEU A 1 72 ? 3.732 7.150 2.047 1.00 81.19 72 LEU A O 1
ATOM 564 N N . LEU A 1 73 ? 4.537 6.398 0.089 1.00 85.19 73 LEU A N 1
ATOM 565 C CA . LEU A 1 73 ? 4.222 4.990 0.343 1.00 85.19 73 LEU A CA 1
ATOM 566 C C . LEU A 1 73 ? 5.006 4.446 1.538 1.00 85.19 73 LEU A C 1
ATOM 568 O O . LEU A 1 73 ? 4.437 3.729 2.355 1.00 85.19 73 LEU A O 1
ATOM 572 N N . THR A 1 74 ? 6.273 4.831 1.679 1.00 84.50 74 THR A N 1
ATOM 573 C CA . THR A 1 74 ? 7.119 4.437 2.814 1.00 84.50 74 THR A CA 1
ATOM 574 C C . THR A 1 74 ? 6.577 4.998 4.131 1.00 84.50 74 THR A C 1
ATOM 576 O O . THR A 1 74 ? 6.497 4.278 5.126 1.00 84.50 74 THR A O 1
ATOM 579 N N . ILE A 1 75 ? 6.133 6.259 4.139 1.00 85.19 75 ILE A N 1
ATOM 580 C CA . ILE A 1 75 ? 5.498 6.881 5.311 1.00 85.19 75 ILE A CA 1
ATOM 581 C C . ILE A 1 75 ? 4.188 6.163 5.665 1.00 85.19 75 ILE A C 1
ATOM 583 O O . ILE A 1 75 ? 3.961 5.831 6.830 1.00 85.19 75 ILE A O 1
ATOM 587 N N . LEU A 1 76 ? 3.337 5.891 4.671 1.00 85.62 76 LEU A N 1
ATOM 588 C CA . LEU A 1 76 ? 2.066 5.187 4.866 1.00 85.62 76 LEU A CA 1
ATOM 589 C C . LEU A 1 76 ? 2.264 3.753 5.369 1.00 85.62 76 LEU A C 1
ATOM 591 O O . LEU A 1 76 ? 1.516 3.290 6.233 1.00 85.62 76 LEU A O 1
ATOM 595 N N . GLU A 1 77 ? 3.293 3.068 4.881 1.00 85.94 77 GLU A N 1
ATOM 596 C CA . GLU A 1 77 ? 3.660 1.735 5.351 1.00 85.94 77 GLU A CA 1
ATOM 597 C C . GLU A 1 77 ? 4.202 1.775 6.787 1.00 85.94 77 GLU A C 1
ATOM 599 O O . GLU A 1 77 ? 3.903 0.889 7.587 1.00 85.94 77 GLU A O 1
ATOM 604 N N . GLY A 1 78 ? 4.905 2.847 7.168 1.00 84.81 78 GLY A N 1
ATOM 605 C CA . GLY A 1 78 ? 5.285 3.110 8.556 1.00 84.81 78 GLY A CA 1
ATOM 606 C C . GLY A 1 78 ? 4.074 3.231 9.489 1.00 84.81 78 GLY A C 1
ATOM 607 O O . GLY A 1 78 ? 4.078 2.670 10.586 1.00 84.81 78 GLY A O 1
ATOM 608 N N . ILE A 1 79 ? 2.997 3.886 9.043 1.00 85.56 79 ILE A N 1
ATOM 609 C CA . ILE A 1 79 ? 1.737 3.947 9.804 1.00 85.56 79 ILE A CA 1
ATOM 610 C C . ILE A 1 79 ? 1.112 2.547 9.919 1.00 85.56 79 ILE A C 1
ATOM 612 O O . ILE A 1 79 ? 0.699 2.148 11.011 1.00 85.56 79 ILE A O 1
ATOM 616 N N . CYS A 1 80 ? 1.125 1.760 8.838 1.00 84.75 80 CYS A N 1
ATOM 617 C CA . CYS A 1 80 ? 0.657 0.370 8.858 1.00 84.75 80 CYS A CA 1
ATOM 618 C C . CYS A 1 80 ? 1.471 -0.503 9.833 1.00 84.75 80 CYS A C 1
ATOM 620 O O . CYS A 1 80 ? 0.900 -1.317 10.561 1.00 84.75 80 CYS A O 1
ATOM 622 N N . PHE A 1 81 ? 2.791 -0.311 9.914 1.00 87.44 81 PHE A N 1
ATOM 623 C CA . PHE A 1 81 ? 3.655 -1.020 10.862 1.00 87.44 81 PHE A CA 1
ATOM 624 C C . PHE A 1 81 ? 3.303 -0.700 12.321 1.00 87.44 81 PHE A C 1
ATOM 626 O O . PHE A 1 81 ? 3.215 -1.605 13.155 1.00 87.44 81 PHE A O 1
ATOM 633 N N . ILE A 1 82 ? 3.033 0.574 12.630 1.00 86.19 82 ILE A N 1
ATOM 634 C CA . ILE A 1 82 ? 2.583 0.997 13.965 1.00 86.19 82 ILE A CA 1
ATOM 635 C C . ILE A 1 82 ? 1.259 0.307 14.330 1.00 86.19 82 ILE A C 1
ATOM 637 O O . ILE A 1 82 ? 1.093 -0.146 15.465 1.00 86.19 82 ILE A O 1
ATOM 641 N N . GLU A 1 83 ? 0.328 0.164 13.382 1.00 83.50 83 GLU A N 1
ATOM 642 C CA . GLU A 1 83 ? -0.926 -0.568 13.606 1.00 83.50 83 GLU A CA 1
ATOM 643 C C . GLU A 1 83 ? -0.684 -2.046 13.951 1.00 83.50 83 GLU A C 1
ATOM 645 O O . GLU A 1 83 ? -1.256 -2.549 14.923 1.00 83.50 83 GLU A O 1
ATOM 650 N N . VAL A 1 84 ? 0.195 -2.734 13.213 1.00 85.38 84 VAL A N 1
ATOM 651 C CA . VAL A 1 84 ? 0.562 -4.136 13.489 1.00 85.38 84 VAL A CA 1
ATOM 652 C C . VAL A 1 84 ? 1.216 -4.271 14.867 1.00 85.38 84 VAL A C 1
ATOM 654 O O . VAL A 1 84 ? 0.848 -5.164 15.635 1.00 85.38 84 VAL A O 1
ATOM 657 N N . GLY A 1 85 ? 2.114 -3.350 15.229 1.00 85.69 85 GLY A N 1
ATOM 658 C CA . GLY A 1 85 ? 2.731 -3.310 16.557 1.00 85.69 85 GLY A CA 1
ATOM 659 C C . GLY A 1 85 ? 1.701 -3.192 17.684 1.00 85.69 85 GLY A C 1
ATOM 660 O O . GLY A 1 85 ? 1.806 -3.862 18.709 1.00 85.69 85 GLY A O 1
ATOM 661 N N . ARG A 1 86 ? 0.632 -2.418 17.483 1.00 80.75 86 ARG A N 1
ATOM 662 C CA . ARG A 1 86 ? -0.445 -2.278 18.476 1.00 80.75 86 ARG A CA 1
ATOM 663 C C . ARG A 1 86 ? -1.357 -3.497 18.568 1.00 80.75 86 ARG A C 1
ATOM 665 O O . ARG A 1 86 ? -1.836 -3.805 19.661 1.00 80.75 86 ARG A O 1
ATOM 672 N N . ILE A 1 87 ? -1.575 -4.210 17.461 1.00 85.19 87 ILE A N 1
ATOM 673 C CA . ILE A 1 87 ? -2.231 -5.528 17.487 1.00 85.19 87 ILE A CA 1
ATOM 674 C C . ILE A 1 87 ? -1.375 -6.507 18.305 1.00 85.19 87 ILE A C 1
ATOM 676 O O . ILE A 1 87 ? -1.918 -7.243 19.126 1.00 85.19 87 ILE A O 1
ATOM 680 N N . ALA A 1 88 ? -0.045 -6.468 18.154 1.00 86.00 88 ALA A N 1
ATOM 681 C CA . ALA A 1 88 ? 0.872 -7.307 18.930 1.00 86.00 88 ALA A CA 1
ATOM 682 C C . ALA A 1 88 ? 0.823 -6.999 20.436 1.00 86.00 88 ALA A C 1
ATOM 684 O O . ALA A 1 88 ? 0.864 -7.913 21.255 1.00 86.00 88 ALA A O 1
ATOM 685 N N . LEU A 1 89 ? 0.661 -5.724 20.799 1.00 87.75 89 LEU A N 1
ATOM 686 C CA . LEU A 1 89 ? 0.469 -5.280 22.184 1.00 87.75 89 LEU A CA 1
ATOM 687 C C . LEU A 1 89 ? -0.946 -5.558 22.734 1.00 87.75 89 LEU A C 1
ATOM 689 O O . LEU A 1 89 ? -1.238 -5.200 23.873 1.00 87.75 89 LEU A O 1
ATOM 693 N N . GLY A 1 90 ? -1.844 -6.161 21.944 1.00 81.31 90 GLY A N 1
ATOM 694 C CA . GLY A 1 90 ? -3.211 -6.497 22.358 1.00 81.31 90 GLY A CA 1
ATOM 695 C C . GLY A 1 90 ? -4.159 -5.299 22.475 1.00 81.31 90 GLY A C 1
ATOM 696 O O . GLY A 1 90 ? -5.280 -5.449 22.959 1.00 81.31 90 GLY A O 1
ATOM 697 N N . GLN A 1 91 ? -3.744 -4.113 22.020 1.00 79.12 91 GLN A N 1
ATOM 698 C CA . GLN A 1 91 ? -4.561 -2.895 22.078 1.00 79.12 91 GLN A CA 1
ATOM 699 C C . GLN A 1 91 ? -5.678 -2.882 21.025 1.00 79.12 91 GLN A C 1
ATOM 701 O O . GLN A 1 91 ? -6.670 -2.174 21.179 1.00 79.12 91 GLN A O 1
ATOM 706 N N . LEU A 1 92 ? -5.520 -3.653 19.946 1.00 76.25 92 LEU A N 1
ATOM 707 C CA . LEU A 1 92 ? -6.465 -3.753 18.836 1.00 76.25 92 LEU A CA 1
ATOM 708 C C . LEU A 1 92 ? -6.814 -5.220 18.573 1.00 76.25 92 LEU A C 1
ATOM 710 O O . LEU A 1 92 ? -5.938 -6.080 18.497 1.00 76.25 92 LEU A O 1
ATOM 714 N N . LYS A 1 93 ? -8.107 -5.508 18.382 1.00 75.00 93 LYS A N 1
ATOM 715 C CA . LYS A 1 93 ? -8.573 -6.831 17.947 1.00 75.00 93 LYS A CA 1
ATOM 716 C C . LYS A 1 93 ? -8.252 -7.010 16.463 1.00 75.00 93 LYS A C 1
ATOM 718 O O . LYS A 1 93 ? -8.934 -6.450 15.609 1.00 75.00 93 LYS A O 1
ATOM 723 N N . GLY A 1 94 ? -7.221 -7.793 16.163 1.00 77.88 94 GLY A N 1
ATOM 724 C CA . GLY A 1 94 ? -6.795 -8.088 14.799 1.00 77.88 94 GLY A CA 1
ATOM 725 C C . GLY A 1 94 ? -6.034 -9.405 14.705 1.00 77.88 94 GLY A C 1
ATOM 726 O O . GLY A 1 94 ? -5.551 -9.932 15.704 1.00 77.88 94 GLY A O 1
ATOM 727 N N . ASN A 1 95 ? -5.934 -9.948 13.492 1.00 85.44 95 ASN A N 1
ATOM 728 C CA . ASN A 1 95 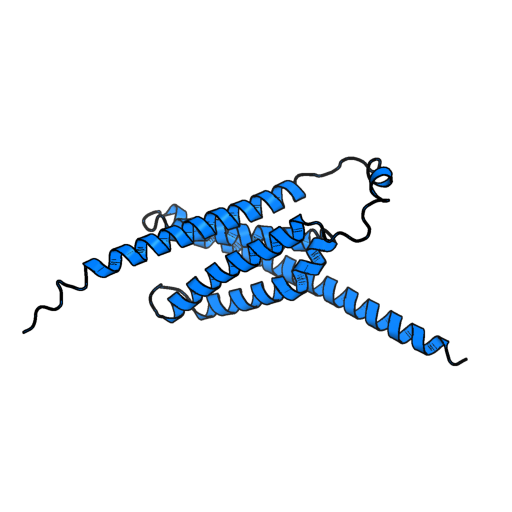? -5.084 -11.102 13.226 1.00 85.44 95 ASN A CA 1
ATOM 729 C C . ASN A 1 95 ? -3.644 -10.615 13.014 1.00 85.44 95 ASN A C 1
ATOM 731 O O . ASN A 1 95 ? -3.313 -10.109 11.941 1.00 85.44 95 ASN A O 1
ATOM 735 N N . LEU A 1 96 ? -2.808 -10.760 14.047 1.00 85.62 96 LEU A N 1
ATOM 736 C CA . LEU A 1 96 ? -1.407 -10.338 14.013 1.00 85.62 96 LEU A CA 1
ATOM 737 C C . LEU A 1 96 ? -0.633 -11.006 12.870 1.00 85.62 96 LEU A C 1
ATOM 739 O O . LEU A 1 96 ? 0.096 -10.331 12.151 1.00 85.62 96 LEU A O 1
ATOM 743 N N . VAL A 1 97 ? -0.826 -12.316 12.682 1.00 87.94 97 VAL A N 1
ATOM 744 C CA . VAL A 1 97 ? -0.118 -13.099 11.658 1.00 87.94 97 VAL A CA 1
ATOM 745 C C . VAL A 1 97 ? -0.423 -12.550 10.270 1.00 87.94 97 VAL A C 1
ATOM 747 O O . VAL A 1 97 ? 0.492 -12.324 9.484 1.00 87.94 97 VAL A O 1
ATOM 750 N N . LEU A 1 98 ? -1.698 -12.266 9.993 1.00 82.44 98 LEU A N 1
ATOM 751 C CA . LEU A 1 98 ? -2.105 -11.686 8.715 1.00 82.44 98 LEU A CA 1
ATOM 752 C C . LEU A 1 98 ? -1.469 -10.305 8.494 1.00 82.44 98 LEU A C 1
ATOM 754 O O . LEU A 1 98 ? -0.986 -10.032 7.400 1.00 82.44 98 LEU A O 1
ATOM 758 N N . GLY A 1 99 ? -1.436 -9.458 9.529 1.00 83.44 99 GLY A N 1
ATOM 759 C CA . GLY A 1 99 ? -0.823 -8.129 9.454 1.00 83.44 99 GLY A CA 1
ATOM 760 C C . GLY A 1 99 ? 0.678 -8.178 9.160 1.00 83.44 99 GLY A C 1
ATOM 761 O O . GLY A 1 99 ? 1.154 -7.455 8.290 1.00 83.44 99 GLY A O 1
ATOM 762 N N . VAL A 1 100 ? 1.411 -9.073 9.829 1.00 86.81 100 VAL A N 1
ATOM 763 C CA . VAL A 1 100 ? 2.858 -9.251 9.617 1.00 86.81 100 VAL A CA 1
ATOM 764 C C . VAL A 1 100 ? 3.156 -9.785 8.217 1.00 86.81 100 VAL A C 1
ATOM 766 O O . VAL A 1 100 ? 4.023 -9.246 7.534 1.00 86.81 100 VAL A O 1
ATOM 769 N N . VAL A 1 101 ? 2.429 -10.813 7.765 1.00 87.06 101 VAL A N 1
ATOM 770 C CA . VAL A 1 101 ? 2.618 -11.385 6.421 1.00 87.06 101 VAL A CA 1
ATOM 771 C C . VAL A 1 101 ? 2.361 -10.330 5.347 1.00 87.06 101 VAL A C 1
ATOM 773 O O . VAL A 1 101 ? 3.174 -10.173 4.438 1.00 87.06 101 VAL A O 1
ATOM 776 N N . LEU A 1 102 ? 1.272 -9.568 5.478 1.00 84.12 102 LEU A N 1
ATOM 777 C CA . LEU A 1 102 ? 0.941 -8.515 4.524 1.00 84.12 102 LEU A CA 1
ATOM 778 C C . LEU A 1 102 ? 2.014 -7.417 4.495 1.00 84.12 102 LEU A C 1
ATOM 780 O O . LEU A 1 102 ? 2.408 -6.985 3.417 1.00 84.12 102 LEU A O 1
ATOM 784 N N . HIS A 1 103 ? 2.533 -7.015 5.657 1.00 86.69 103 HIS A N 1
ATOM 785 C CA . HIS A 1 103 ? 3.600 -6.018 5.753 1.00 86.69 103 HIS A CA 1
ATOM 786 C C . HIS A 1 103 ? 4.889 -6.474 5.048 1.00 86.69 103 HIS A C 1
ATOM 788 O O . HIS A 1 103 ? 5.482 -5.717 4.283 1.00 86.69 103 HIS A O 1
ATOM 794 N N . ILE A 1 104 ? 5.300 -7.735 5.233 1.00 85.31 104 ILE A N 1
ATOM 795 C CA . ILE A 1 104 ? 6.491 -8.290 4.567 1.00 85.31 104 ILE A CA 1
ATOM 796 C C . ILE A 1 104 ? 6.316 -8.293 3.044 1.00 85.31 104 ILE A C 1
ATOM 798 O O . ILE A 1 104 ? 7.245 -7.927 2.320 1.00 85.31 104 ILE A O 1
ATOM 802 N N . ILE A 1 105 ? 5.134 -8.678 2.552 1.00 84.50 105 ILE A N 1
ATOM 803 C CA . ILE A 1 105 ? 4.830 -8.683 1.114 1.00 84.50 105 ILE A CA 1
ATOM 804 C C . ILE A 1 105 ? 4.900 -7.258 0.553 1.00 84.50 105 ILE A C 1
ATOM 806 O O . ILE A 1 105 ? 5.594 -7.026 -0.440 1.00 84.50 105 ILE A O 1
ATOM 810 N N . ARG A 1 106 ? 4.268 -6.286 1.222 1.00 86.00 106 ARG A N 1
ATOM 811 C CA . ARG A 1 106 ? 4.277 -4.879 0.792 1.00 86.00 106 ARG A CA 1
ATOM 812 C C . ARG A 1 106 ? 5.679 -4.287 0.785 1.00 86.00 106 ARG A C 1
ATOM 814 O O . ARG A 1 106 ? 6.056 -3.662 -0.201 1.00 86.00 106 ARG A O 1
ATOM 821 N N . MET A 1 107 ? 6.480 -4.551 1.816 1.00 82.62 107 MET A N 1
ATOM 822 C CA . MET A 1 107 ? 7.878 -4.111 1.870 1.00 82.62 107 MET A CA 1
ATOM 823 C C . MET A 1 107 ? 8.731 -4.752 0.773 1.00 82.62 107 MET A C 1
ATOM 825 O O . MET A 1 107 ? 9.503 -4.067 0.106 1.00 82.62 107 MET A O 1
ATOM 829 N N . SER A 1 108 ? 8.545 -6.048 0.515 1.00 80.69 108 SER A N 1
ATOM 830 C CA . SER A 1 108 ? 9.248 -6.739 -0.573 1.00 80.69 108 SER A CA 1
ATOM 831 C C . SER A 1 108 ? 8.881 -6.149 -1.936 1.00 80.69 108 SER A C 1
ATOM 833 O O . SER A 1 108 ? 9.755 -5.911 -2.767 1.00 80.69 108 SER A O 1
ATOM 835 N N . CYS A 1 109 ? 7.601 -5.850 -2.158 1.00 78.94 109 CYS A N 1
ATOM 836 C CA . CYS A 1 109 ? 7.124 -5.238 -3.392 1.00 78.94 109 CYS A CA 1
ATOM 837 C C . CYS A 1 109 ? 7.611 -3.783 -3.543 1.00 78.94 109 CYS A C 1
ATOM 839 O O . CYS A 1 109 ? 8.041 -3.409 -4.634 1.00 78.94 109 CYS A O 1
ATOM 841 N N . LEU A 1 110 ? 7.629 -2.988 -2.465 1.00 81.44 110 LEU A N 1
ATOM 842 C CA . LEU A 1 110 ? 8.179 -1.624 -2.455 1.00 81.44 110 LEU A CA 1
ATOM 843 C C . LEU A 1 110 ? 9.663 -1.584 -2.830 1.00 81.44 110 LEU A C 1
ATOM 845 O O . LEU A 1 110 ? 10.081 -0.673 -3.537 1.00 81.44 110 LEU A O 1
ATOM 849 N N . ILE A 1 111 ? 10.445 -2.568 -2.382 1.00 78.56 111 ILE A N 1
ATOM 850 C CA . ILE A 1 111 ? 11.893 -2.615 -2.625 1.00 78.56 111 ILE A CA 1
ATOM 851 C C . ILE A 1 111 ? 12.219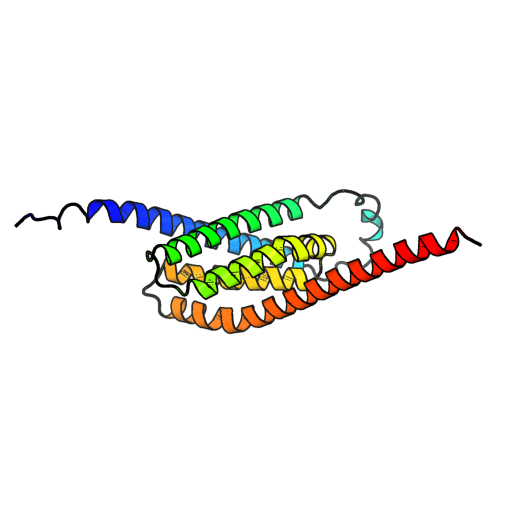 -3.223 -3.996 1.00 78.56 111 ILE A C 1
ATOM 853 O O . ILE A 1 111 ? 13.112 -2.734 -4.683 1.00 78.56 111 ILE A O 1
ATOM 857 N N . LEU A 1 112 ? 11.524 -4.291 -4.402 1.00 74.25 112 LEU A N 1
ATOM 858 C CA . LEU A 1 112 ? 11.912 -5.094 -5.569 1.00 74.25 112 LEU A CA 1
ATOM 859 C C . LEU A 1 112 ? 11.115 -4.770 -6.835 1.00 74.25 112 LEU A C 1
ATOM 861 O O . LEU A 1 112 ? 11.673 -4.749 -7.929 1.00 74.25 112 LEU A O 1
ATOM 865 N N . VAL A 1 113 ? 9.806 -4.555 -6.706 1.00 71.81 113 VAL A N 1
ATOM 866 C CA . VAL A 1 113 ? 8.886 -4.485 -7.855 1.00 71.81 113 VAL A CA 1
ATOM 867 C C . VAL A 1 113 ? 8.599 -3.037 -8.232 1.00 71.81 113 VAL A C 1
ATOM 869 O O . VAL A 1 113 ? 8.607 -2.676 -9.410 1.00 71.81 113 VAL A O 1
ATOM 872 N N . LEU A 1 114 ? 8.377 -2.190 -7.230 1.00 73.38 114 LEU A N 1
ATOM 873 C CA . LEU A 1 114 ? 7.905 -0.828 -7.425 1.00 73.38 114 LEU A CA 1
ATOM 874 C C . LEU A 1 114 ? 8.915 0.117 -8.101 1.00 73.38 114 LEU A C 1
ATOM 876 O O . LEU A 1 114 ? 8.494 0.850 -8.996 1.00 73.38 114 LEU A O 1
ATOM 880 N N . PRO A 1 115 ? 10.226 0.098 -7.781 1.00 70.62 115 PRO A N 1
ATOM 881 C CA . PRO A 1 115 ? 11.190 0.988 -8.428 1.00 70.62 115 PRO A CA 1
ATOM 882 C C . PRO A 1 115 ? 11.270 0.716 -9.931 1.00 70.62 115 PRO A C 1
ATOM 884 O O . PRO A 1 115 ? 11.309 1.637 -10.743 1.00 70.62 115 PRO A O 1
ATOM 887 N N . HIS A 1 116 ? 11.202 -0.564 -10.303 1.00 68.88 116 HIS A N 1
ATOM 888 C CA . HIS A 1 116 ? 11.260 -0.994 -11.690 1.00 68.88 116 HIS A CA 1
ATOM 889 C C . HIS A 1 116 ? 9.950 -0.730 -12.452 1.00 68.88 116 HIS A C 1
ATOM 891 O O . HIS A 1 116 ? 9.960 -0.272 -13.599 1.00 68.88 116 HIS A O 1
ATOM 897 N N . GLY A 1 117 ? 8.808 -0.995 -11.811 1.00 67.75 117 GLY A N 1
ATOM 898 C CA . GLY A 1 117 ? 7.484 -0.784 -12.394 1.00 67.75 117 GLY A CA 1
ATOM 899 C C . GLY A 1 117 ? 7.129 0.692 -12.588 1.00 67.75 117 GLY A C 1
ATOM 900 O O . GLY A 1 117 ? 6.485 1.041 -13.578 1.00 67.75 117 GLY A O 1
ATOM 901 N N . LEU A 1 118 ? 7.582 1.572 -11.688 1.00 69.75 118 LEU A N 1
ATOM 902 C CA . LEU A 1 118 ? 7.356 3.016 -11.793 1.00 69.75 118 LEU A CA 1
ATOM 903 C C . LEU A 1 118 ? 8.205 3.665 -12.890 1.00 69.75 118 LEU A C 1
ATOM 905 O O . LEU A 1 118 ? 7.704 4.538 -13.597 1.00 69.75 118 LEU A O 1
ATOM 909 N N . GLU A 1 119 ? 9.449 3.214 -13.074 1.00 69.12 119 GLU A N 1
ATOM 910 C CA . GLU A 1 119 ? 10.314 3.671 -14.170 1.00 69.12 119 GLU A CA 1
ATOM 911 C C . GLU A 1 119 ? 9.708 3.326 -15.539 1.00 69.12 119 GLU A C 1
ATOM 913 O O . GLU A 1 119 ? 9.666 4.154 -16.447 1.00 69.12 119 GLU A O 1
ATOM 918 N N . THR A 1 120 ? 9.174 2.111 -15.666 1.00 67.50 120 THR A N 1
ATOM 919 C CA . THR A 1 120 ? 8.628 1.582 -16.925 1.00 67.50 120 THR A CA 1
ATOM 920 C C . THR A 1 120 ? 7.150 1.911 -17.154 1.00 67.50 120 THR A C 1
ATOM 922 O O . THR A 1 120 ? 6.602 1.545 -18.192 1.00 67.50 120 THR A O 1
ATOM 925 N N . ARG A 1 121 ? 6.502 2.617 -16.211 1.00 68.44 121 ARG A N 1
ATOM 926 C CA . ARG A 1 121 ? 5.052 2.901 -16.201 1.00 68.44 121 ARG A CA 1
ATOM 927 C C . ARG A 1 121 ? 4.203 1.649 -16.437 1.00 68.44 121 ARG A C 1
ATOM 929 O O . ARG A 1 121 ? 3.197 1.689 -17.146 1.00 68.44 121 ARG A O 1
ATOM 936 N N . ASP A 1 122 ? 4.614 0.532 -15.850 1.00 76.56 122 ASP A N 1
ATOM 937 C CA . ASP A 1 122 ? 3.949 -0.740 -16.077 1.00 76.56 122 ASP A CA 1
ATOM 938 C C . ASP A 1 122 ? 2.529 -0.733 -15.482 1.00 76.56 122 ASP A C 1
ATOM 940 O O . ASP A 1 122 ? 2.312 -0.376 -14.319 1.00 76.56 122 ASP A O 1
ATOM 944 N N . ALA A 1 123 ? 1.553 -1.183 -16.272 1.00 75.81 123 ALA A N 1
ATOM 945 C CA . ALA A 1 123 ? 0.171 -1.358 -15.842 1.00 75.81 123 ALA A CA 1
ATOM 946 C C . ALA A 1 123 ? 0.056 -2.296 -14.627 1.00 75.81 123 ALA A C 1
ATOM 948 O O . ALA A 1 123 ? -0.841 -2.120 -13.803 1.00 75.81 123 ALA A O 1
ATOM 949 N N . SER A 1 124 ? 0.979 -3.257 -14.483 1.00 77.88 124 SER A N 1
ATOM 950 C CA . SER A 1 124 ? 1.043 -4.125 -13.301 1.00 77.88 124 SER A CA 1
ATOM 951 C 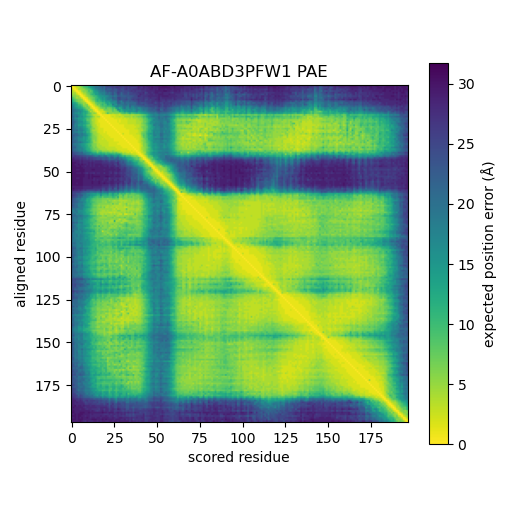C . SER A 1 124 ? 1.299 -3.309 -12.026 1.00 77.88 124 SER A C 1
ATOM 953 O O . SER A 1 124 ? 0.552 -3.421 -11.060 1.00 77.88 124 SER A O 1
ATOM 955 N N . CYS A 1 125 ? 2.261 -2.385 -12.056 1.00 79.94 125 CYS A N 1
ATOM 956 C CA . CYS A 1 125 ? 2.597 -1.505 -10.940 1.00 79.94 125 CYS A CA 1
ATOM 957 C C . CYS A 1 125 ? 1.430 -0.581 -10.567 1.00 79.94 125 CYS A C 1
ATOM 959 O O . CYS A 1 125 ? 1.127 -0.394 -9.388 1.00 79.94 125 CYS A O 1
ATOM 961 N N . VAL A 1 126 ? 0.747 -0.029 -11.572 1.00 81.50 126 VAL A N 1
ATOM 962 C CA . VAL A 1 126 ? -0.460 0.787 -11.375 1.00 81.50 126 VAL A CA 1
ATOM 963 C C . VAL A 1 126 ? -1.555 -0.035 -10.692 1.00 81.50 126 VAL A C 1
ATOM 965 O O . VAL A 1 126 ? -2.155 0.431 -9.725 1.00 81.50 126 VAL A O 1
ATOM 968 N N . ALA A 1 127 ? -1.781 -1.273 -11.139 1.00 82.62 127 ALA A N 1
ATOM 969 C CA . ALA A 1 127 ? -2.778 -2.164 -10.553 1.00 82.62 127 ALA A CA 1
ATOM 970 C C . ALA A 1 127 ? -2.452 -2.538 -9.097 1.00 82.62 127 ALA A C 1
ATOM 972 O O . ALA A 1 127 ? -3.356 -2.512 -8.260 1.00 82.62 127 ALA A O 1
ATOM 973 N N . VAL A 1 128 ? -1.178 -2.803 -8.771 1.00 86.38 128 VAL A N 1
ATOM 974 C CA . VAL A 1 128 ? -0.730 -3.035 -7.386 1.00 86.38 128 VAL A CA 1
ATOM 975 C C . VAL A 1 128 ? -1.061 -1.824 -6.516 1.00 86.38 128 VAL A C 1
ATOM 977 O O . VAL A 1 128 ? -1.800 -1.956 -5.539 1.00 86.38 128 VAL A O 1
ATOM 980 N N . LEU A 1 129 ? -0.610 -0.630 -6.907 1.00 84.94 129 LEU A N 1
ATOM 981 C CA . LEU A 1 129 ? -0.823 0.587 -6.119 1.00 84.94 129 LEU A CA 1
ATOM 982 C C . LEU A 1 129 ? -2.305 0.941 -5.963 1.00 84.94 129 LEU A C 1
ATOM 984 O O . LEU A 1 129 ? -2.733 1.296 -4.864 1.00 84.94 129 LEU A O 1
ATOM 988 N N . CYS A 1 130 ? -3.103 0.797 -7.024 1.00 84.12 130 CYS A N 1
ATOM 989 C CA . CYS A 1 130 ? -4.551 0.975 -6.950 1.00 84.12 130 CYS A CA 1
ATOM 990 C C . CYS A 1 130 ? -5.195 -0.026 -5.988 1.00 84.12 130 CYS A C 1
ATOM 992 O O . CYS A 1 130 ? -6.017 0.369 -5.164 1.00 84.12 130 CYS A O 1
ATOM 994 N N . SER A 1 131 ? -4.826 -1.308 -6.075 1.00 86.38 131 SER A N 1
ATOM 995 C CA . SER A 1 131 ? -5.397 -2.350 -5.218 1.00 86.38 131 SER A CA 1
ATOM 996 C C . SER A 1 131 ? -5.095 -2.097 -3.739 1.00 86.38 131 SER A C 1
ATOM 998 O O . SER A 1 131 ? -6.008 -2.149 -2.915 1.00 86.38 131 SER A O 1
ATOM 1000 N N . TRP A 1 132 ? -3.855 -1.717 -3.420 1.00 88.31 132 TRP A N 1
ATOM 1001 C CA . TRP A 1 132 ? -3.422 -1.381 -2.067 1.00 88.31 132 TRP A CA 1
ATOM 1002 C C . TRP A 1 132 ? -4.127 -0.134 -1.538 1.00 88.31 132 TRP A C 1
ATOM 1004 O O . TRP A 1 132 ? -4.707 -0.162 -0.450 1.00 88.31 132 TRP A O 1
ATOM 1014 N N . ALA A 1 133 ? -4.136 0.952 -2.315 1.00 85.69 133 ALA A N 1
ATOM 1015 C CA . ALA A 1 133 ? -4.779 2.189 -1.895 1.00 85.69 133 ALA A CA 1
ATOM 1016 C C . ALA A 1 133 ? -6.279 1.984 -1.651 1.00 85.69 133 ALA A C 1
ATOM 1018 O O . ALA A 1 133 ? -6.797 2.430 -0.631 1.00 85.69 133 ALA A O 1
ATOM 1019 N N . LEU A 1 134 ? -6.965 1.230 -2.517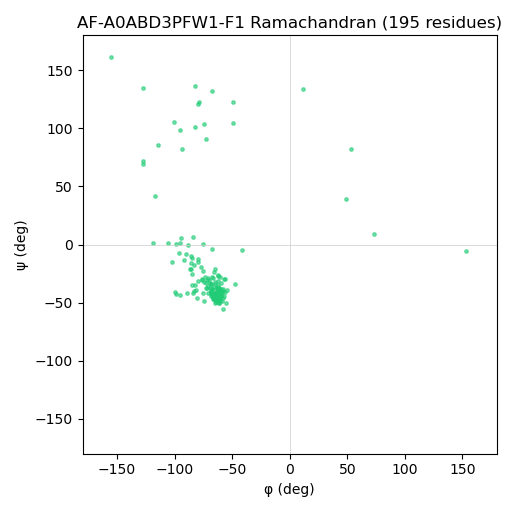 1.00 85.19 134 LEU A N 1
ATOM 1020 C CA . LEU A 1 134 ? -8.369 0.881 -2.311 1.00 85.19 134 LEU A CA 1
ATOM 1021 C C . LEU A 1 134 ? -8.568 0.056 -1.034 1.00 85.19 134 LEU A C 1
ATOM 1023 O O . LEU A 1 134 ? -9.430 0.406 -0.230 1.00 85.19 134 LEU A O 1
ATOM 1027 N N . THR A 1 135 ? -7.770 -0.992 -0.790 1.00 87.12 135 THR A N 1
ATOM 1028 C CA . THR A 1 135 ? -7.910 -1.774 0.456 1.00 87.12 135 THR A CA 1
ATOM 1029 C C . THR A 1 135 ? -7.789 -0.914 1.703 1.00 87.12 135 THR A C 1
ATOM 1031 O O . THR A 1 135 ? -8.556 -1.091 2.646 1.00 87.12 135 THR A O 1
ATOM 1034 N N . GLU A 1 136 ? -6.861 0.036 1.695 1.00 84.38 136 GLU A N 1
ATOM 1035 C CA . GLU A 1 136 ? -6.581 0.897 2.834 1.00 84.38 136 GLU A CA 1
ATOM 1036 C C . GLU A 1 136 ? -7.674 1.955 3.024 1.00 84.38 136 GLU A C 1
ATOM 1038 O O . GLU A 1 136 ? -8.246 2.059 4.111 1.00 84.38 136 GLU A O 1
ATOM 1043 N N . ILE A 1 137 ? -8.071 2.658 1.956 1.00 86.31 137 ILE A N 1
ATOM 1044 C CA . ILE A 1 137 ? -9.155 3.656 1.983 1.00 86.31 137 ILE A CA 1
ATOM 1045 C C . ILE A 1 137 ? -10.450 3.057 2.530 1.00 86.31 137 ILE A C 1
ATOM 1047 O O . ILE A 1 137 ? -11.154 3.713 3.290 1.00 86.31 137 ILE A O 1
ATOM 1051 N N . PHE A 1 138 ? -10.762 1.807 2.186 1.00 85.81 138 PHE A N 1
ATOM 1052 C CA . PHE A 1 138 ? -11.969 1.135 2.671 1.00 85.81 138 PHE A CA 1
ATOM 1053 C C . PHE A 1 138 ? -11.801 0.456 4.040 1.00 85.81 138 PHE A C 1
ATOM 1055 O O . PHE A 1 138 ? -12.797 0.070 4.658 1.00 85.81 138 PHE A O 1
ATOM 1062 N N . ARG A 1 139 ? -10.575 0.361 4.568 1.00 84.50 139 ARG A N 1
ATOM 1063 C CA . ARG A 1 139 ? -10.286 -0.164 5.911 1.00 84.50 139 ARG A CA 1
ATOM 1064 C C . ARG A 1 139 ? -10.522 0.878 7.003 1.00 84.50 139 ARG A C 1
ATOM 1066 O O . ARG A 1 139 ? -11.140 0.558 8.023 1.00 84.50 139 ARG A O 1
ATOM 1073 N N . TYR A 1 140 ? -10.041 2.105 6.795 1.00 81.75 140 TYR A N 1
ATOM 1074 C CA . TYR A 1 140 ? -10.061 3.182 7.794 1.00 81.75 140 TYR A CA 1
ATOM 1075 C C . TYR A 1 140 ? -11.453 3.688 8.220 1.00 81.75 140 TYR A C 1
ATOM 1077 O O . TYR A 1 140 ? -11.614 3.993 9.404 1.00 81.75 140 TYR A O 1
ATOM 1085 N N . PRO A 1 141 ? -12.495 3.706 7.362 1.00 82.94 141 PRO A N 1
ATOM 1086 C CA . PRO A 1 141 ? -13.845 4.105 7.757 1.00 82.94 141 PRO A CA 1
ATOM 1087 C C . PRO A 1 141 ? -14.413 3.305 8.932 1.00 82.94 141 PRO A C 1
ATOM 1089 O O . PRO A 1 141 ? -15.184 3.850 9.715 1.00 82.94 141 PRO A O 1
ATOM 1092 N N . MET A 1 142 ? -14.011 2.039 9.109 1.00 83.62 142 MET A N 1
ATOM 1093 C CA . MET A 1 142 ? -14.431 1.237 10.265 1.00 83.62 142 MET A CA 1
ATOM 1094 C C . MET A 1 142 ? -13.815 1.732 11.581 1.00 83.62 142 MET A C 1
ATOM 1096 O O . MET A 1 142 ? -14.456 1.617 12.622 1.00 83.62 142 MET A O 1
ATOM 1100 N N . TYR A 1 143 ? -12.591 2.264 11.553 1.00 78.00 143 TYR A N 1
ATOM 1101 C CA . TYR A 1 143 ? -11.947 2.803 12.754 1.00 78.00 143 TYR A CA 1
ATOM 1102 C C . TYR A 1 143 ? -12.521 4.167 13.146 1.00 78.00 143 TYR A C 1
ATOM 1104 O O . TYR A 1 143 ? -12.584 4.471 14.331 1.00 78.00 143 TYR A O 1
ATOM 1112 N N . ILE A 1 144 ? -12.975 4.956 12.167 1.00 81.06 144 ILE A N 1
ATOM 1113 C CA . ILE A 1 144 ? -13.588 6.273 12.395 1.00 81.06 144 ILE A CA 1
ATOM 1114 C C . ILE A 1 144 ? -15.071 6.131 12.789 1.00 81.06 144 ILE A C 1
ATOM 1116 O O . ILE A 1 144 ? -15.545 6.827 13.682 1.00 81.06 144 ILE A O 1
ATOM 1120 N N . PHE A 1 145 ? -15.804 5.201 12.165 1.00 82.81 145 PHE A N 1
ATOM 1121 C CA . PHE A 1 145 ? -17.239 4.984 12.389 1.00 82.81 145 PHE A CA 1
ATOM 1122 C C . PHE A 1 145 ? -17.555 3.511 12.715 1.00 82.81 145 PHE A C 1
ATOM 1124 O O . PHE A 1 145 ? -18.160 2.803 11.901 1.00 82.81 145 PHE A O 1
ATOM 1131 N N . PRO A 1 146 ? -17.195 3.017 13.915 1.00 79.38 146 PRO A N 1
ATOM 1132 C CA . PRO A 1 146 ? -17.325 1.598 14.269 1.00 79.38 146 PRO A CA 1
ATOM 1133 C C . PRO A 1 146 ? -18.777 1.087 14.332 1.00 79.38 146 PRO A C 1
ATOM 1135 O O . PRO A 1 146 ? -19.020 -0.119 14.212 1.00 79.38 146 PRO A O 1
ATOM 1138 N N . SER A 1 147 ? -19.750 1.988 14.496 1.00 82.62 147 SER A N 1
ATOM 1139 C CA . SER A 1 147 ? -21.187 1.683 14.532 1.00 82.62 147 SER A CA 1
ATOM 1140 C C . SER A 1 147 ? -21.815 1.476 13.148 1.00 82.62 147 SER A C 1
ATOM 1142 O O . SER A 1 147 ? -22.931 0.966 13.057 1.00 82.62 147 SER A O 1
ATOM 1144 N N . SER A 1 148 ? -21.116 1.825 12.063 1.00 87.19 148 SER A N 1
ATOM 1145 C CA . SER A 1 148 ? -21.652 1.729 10.704 1.00 87.19 148 SER A CA 1
ATOM 1146 C C . SER A 1 148 ? -21.584 0.300 10.154 1.00 87.19 148 SER A C 1
ATOM 1148 O O . SER A 1 148 ? -20.508 -0.286 9.995 1.00 87.19 148 SER A O 1
ATOM 1150 N N . SER A 1 149 ? -22.743 -0.261 9.794 1.00 86.75 149 SER A N 1
ATOM 1151 C CA . SER A 1 149 ? -22.844 -1.559 9.109 1.00 86.75 149 SER A CA 1
ATOM 1152 C C . SER A 1 149 ? -22.215 -1.526 7.713 1.00 86.75 149 SER A C 1
ATOM 1154 O O . SER A 1 149 ? -21.591 -2.502 7.296 1.00 86.75 149 SER A O 1
ATOM 1156 N N . VAL A 1 150 ? -22.307 -0.384 7.026 1.00 87.25 150 VAL A N 1
ATOM 1157 C CA . VAL A 1 150 ? -21.717 -0.165 5.698 1.00 87.25 150 VAL A CA 1
ATOM 1158 C C . VAL A 1 150 ? -20.192 -0.214 5.766 1.00 87.25 150 VAL A C 1
ATOM 1160 O O . VAL A 1 150 ? -19.570 -0.897 4.958 1.00 87.25 150 VAL A O 1
ATOM 1163 N N . ALA A 1 151 ? -19.576 0.427 6.764 1.00 84.19 151 ALA A N 1
ATOM 1164 C CA . ALA A 1 151 ? -18.120 0.395 6.934 1.00 84.19 151 ALA A CA 1
ATOM 1165 C C . ALA A 1 151 ? -17.601 -1.034 7.174 1.00 84.19 151 ALA A C 1
ATOM 1167 O O . ALA A 1 151 ? -16.567 -1.433 6.638 1.00 84.19 151 ALA A O 1
ATOM 1168 N N . ARG A 1 152 ? -18.360 -1.841 7.927 1.00 84.44 152 ARG A N 1
ATOM 1169 C CA . ARG A 1 152 ? -18.047 -3.258 8.146 1.00 84.44 152 ARG A CA 1
ATOM 1170 C C . ARG A 1 152 ? -18.185 -4.084 6.868 1.00 84.44 152 ARG A C 1
ATOM 1172 O O . ARG A 1 152 ? -17.336 -4.929 6.607 1.00 84.44 152 ARG A O 1
ATOM 1179 N N . TYR A 1 153 ? -19.228 -3.833 6.078 1.00 87.56 153 TYR A N 1
ATOM 1180 C CA . TYR A 1 153 ? -19.438 -4.497 4.792 1.00 87.56 153 TYR A CA 1
ATOM 1181 C C . TYR A 1 153 ? -18.303 -4.190 3.805 1.00 87.56 153 TYR A C 1
ATOM 1183 O O . TYR A 1 153 ? -17.709 -5.110 3.245 1.00 87.56 153 TYR A O 1
ATOM 1191 N N . LEU A 1 154 ? -17.936 -2.913 3.659 1.00 86.06 154 LEU A N 1
ATOM 1192 C CA . LEU A 1 154 ? -16.850 -2.481 2.773 1.00 86.06 154 LEU A CA 1
ATOM 1193 C C . LEU A 1 154 ? -15.511 -3.124 3.151 1.00 86.06 154 LEU A C 1
ATOM 1195 O O . LEU A 1 154 ? -14.807 -3.622 2.274 1.00 86.06 154 LEU A O 1
ATOM 1199 N N . ARG A 1 155 ? -15.201 -3.215 4.451 1.00 84.94 155 ARG A N 1
ATOM 1200 C CA . ARG A 1 155 ? -13.988 -3.885 4.943 1.00 84.94 155 ARG A CA 1
ATOM 1201 C C . ARG A 1 155 ? -13.913 -5.368 4.570 1.00 84.94 155 ARG A C 1
ATOM 1203 O O . ARG A 1 155 ? -12.816 -5.904 4.483 1.00 84.94 155 ARG A O 1
ATOM 1210 N N . LEU A 1 156 ? -15.044 -6.044 4.392 1.00 83.88 156 LEU A N 1
ATOM 1211 C CA . LEU A 1 156 ? -15.070 -7.466 4.044 1.00 83.88 156 LEU A CA 1
ATOM 1212 C C . LEU A 1 156 ? -15.047 -7.683 2.530 1.00 83.88 156 LEU A C 1
ATOM 1214 O O . LEU A 1 156 ? -14.344 -8.565 2.045 1.00 83.88 156 LEU A O 1
ATOM 1218 N N . VAL A 1 157 ? -15.801 -6.874 1.785 1.00 87.31 157 VAL A N 1
ATOM 1219 C CA . VAL A 1 157 ? -16.015 -7.090 0.349 1.00 87.31 157 VAL A CA 1
ATOM 1220 C C . VAL A 1 157 ? -14.890 -6.522 -0.499 1.00 87.31 157 VAL A C 1
ATOM 1222 O O . VAL A 1 157 ? -14.473 -7.171 -1.454 1.00 87.31 157 VAL A O 1
ATOM 1225 N N . ILE A 1 158 ? -14.370 -5.340 -0.162 1.00 88.75 158 ILE A N 1
ATOM 1226 C CA . ILE A 1 158 ? -13.332 -4.705 -0.980 1.00 88.75 158 ILE A CA 1
ATOM 1227 C C . ILE A 1 158 ? -12.074 -5.577 -1.043 1.00 88.75 158 ILE A C 1
ATOM 1229 O O . ILE A 1 158 ? -11.666 -5.897 -2.160 1.00 88.75 158 ILE A O 1
ATOM 1233 N N . PRO A 1 159 ? -11.517 -6.067 0.085 1.00 84.69 159 PRO A N 1
ATOM 1234 C CA . PRO A 1 159 ? -10.332 -6.914 0.032 1.00 84.69 159 PRO A CA 1
ATOM 1235 C C . PRO A 1 159 ? -10.553 -8.229 -0.720 1.00 84.69 159 PRO A C 1
ATOM 1237 O O . PRO A 1 159 ? -9.616 -8.739 -1.321 1.00 84.69 159 PRO A O 1
ATOM 1240 N N . LEU A 1 160 ? -11.783 -8.757 -0.763 1.00 85.94 160 LEU A N 1
ATOM 1241 C CA . LEU A 1 160 ? -12.105 -9.962 -1.536 1.00 85.94 160 LEU A CA 1
ATOM 1242 C C . LEU A 1 160 ? -11.818 -9.784 -3.036 1.00 85.94 160 LEU A C 1
ATOM 1244 O O . LEU A 1 160 ? -11.440 -10.739 -3.708 1.00 85.94 160 LEU A O 1
ATOM 1248 N N . VAL A 1 161 ? -11.992 -8.566 -3.553 1.00 86.81 161 VAL A N 1
ATOM 1249 C CA . VAL A 1 161 ? -11.784 -8.240 -4.970 1.00 86.81 161 VAL A CA 1
ATOM 1250 C C . VAL A 1 161 ? -10.386 -7.682 -5.208 1.00 86.81 161 VAL A C 1
ATOM 1252 O O . VAL A 1 161 ? -9.716 -8.060 -6.166 1.00 86.81 161 VAL A O 1
ATOM 1255 N N . THR A 1 162 ? -9.923 -6.786 -4.341 1.00 86.62 162 THR A N 1
ATOM 1256 C CA . THR A 1 162 ? -8.645 -6.102 -4.536 1.00 86.62 162 THR A CA 1
ATOM 1257 C C . THR A 1 162 ? -7.449 -6.988 -4.203 1.00 86.62 162 THR A C 1
ATOM 1259 O O . THR A 1 162 ? -6.423 -6.826 -4.857 1.00 86.62 162 THR A O 1
ATOM 1262 N N . PHE A 1 163 ? -7.552 -7.950 -3.272 1.00 84.56 163 PHE A N 1
ATOM 1263 C CA . PHE A 1 163 ? -6.426 -8.844 -2.972 1.00 84.56 163 PHE A CA 1
ATOM 1264 C C . PHE A 1 163 ? -6.033 -9.735 -4.153 1.00 84.56 163 PHE A C 1
ATOM 1266 O O . PHE A 1 163 ? -4.849 -9.741 -4.481 1.00 84.56 163 PHE A O 1
ATOM 1273 N N . PRO A 1 164 ? -6.950 -10.455 -4.830 1.00 86.25 164 PRO A N 1
ATOM 1274 C CA . PRO A 1 164 ? -6.575 -11.254 -5.996 1.00 86.25 164 PRO A CA 1
ATOM 1275 C C . PRO A 1 164 ? -5.958 -10.414 -7.118 1.00 86.25 164 PRO A C 1
ATOM 1277 O O . PRO A 1 164 ? -4.979 -10.832 -7.731 1.00 86.25 164 PRO A O 1
ATOM 1280 N N . VAL A 1 165 ? -6.501 -9.215 -7.361 1.00 85.50 165 VAL A N 1
ATOM 1281 C CA . VAL A 1 165 ? -5.983 -8.290 -8.379 1.00 85.50 165 VAL A CA 1
ATOM 1282 C C . VAL A 1 165 ? -4.579 -7.807 -8.013 1.00 85.50 165 VAL A C 1
ATOM 1284 O O . VAL A 1 165 ? -3.682 -7.862 -8.852 1.00 85.50 165 VAL A O 1
ATOM 1287 N N . GLY A 1 166 ? -4.378 -7.384 -6.762 1.00 84.56 166 GLY A N 1
ATOM 1288 C CA . GLY A 1 166 ? -3.082 -6.943 -6.253 1.00 84.56 166 GLY A CA 1
ATOM 1289 C C . GLY A 1 166 ? -2.043 -8.056 -6.296 1.00 84.56 166 GLY A C 1
ATOM 1290 O O . GLY A 1 166 ? -0.992 -7.878 -6.898 1.00 84.56 166 GLY A O 1
ATOM 1291 N N . ALA A 1 167 ? -2.374 -9.237 -5.772 1.00 84.25 167 ALA A N 1
ATOM 1292 C CA . ALA A 1 167 ? -1.479 -10.391 -5.754 1.00 84.25 167 ALA A CA 1
ATOM 1293 C C . ALA A 1 167 ? -1.088 -10.855 -7.168 1.00 84.25 167 ALA A C 1
ATOM 1295 O O . ALA A 1 167 ? 0.071 -11.181 -7.420 1.00 84.25 167 ALA A O 1
ATOM 1296 N N . PHE A 1 168 ? -2.033 -10.861 -8.115 1.00 86.00 168 PHE A N 1
ATOM 1297 C CA . PHE A 1 168 ? -1.731 -11.189 -9.508 1.00 86.00 168 PHE A CA 1
ATOM 1298 C C . PHE A 1 168 ? -0.797 -10.154 -10.144 1.00 86.00 168 PHE A C 1
ATOM 1300 O O . PHE A 1 168 ? 0.161 -10.516 -10.829 1.00 86.00 168 PHE A O 1
ATOM 1307 N N . ALA A 1 169 ? -1.049 -8.867 -9.902 1.00 85.06 169 ALA A N 1
ATOM 1308 C CA . ALA A 1 169 ? -0.222 -7.790 -10.424 1.00 85.06 169 ALA A CA 1
ATOM 1309 C C . ALA A 1 169 ? 1.189 -7.784 -9.804 1.00 85.06 169 ALA A C 1
ATOM 1311 O O . ALA A 1 169 ? 2.165 -7.596 -10.531 1.00 85.06 169 ALA A O 1
ATOM 1312 N N . GLU A 1 170 ? 1.313 -8.075 -8.506 1.00 80.31 170 GLU A N 1
ATOM 1313 C CA . GLU A 1 170 ? 2.591 -8.271 -7.809 1.00 80.31 170 GLU A CA 1
ATOM 1314 C C . GLU A 1 170 ? 3.377 -9.436 -8.414 1.00 80.31 170 GLU A C 1
ATOM 1316 O O . GLU A 1 170 ? 4.550 -9.281 -8.755 1.00 80.31 170 GLU A O 1
ATOM 1321 N N . ALA A 1 171 ? 2.724 -10.586 -8.615 1.00 85.00 171 ALA A N 1
ATOM 1322 C CA . ALA A 1 171 ? 3.348 -11.760 -9.218 1.00 85.00 171 ALA A CA 1
ATOM 1323 C C . ALA A 1 171 ? 3.819 -11.484 -10.654 1.00 85.00 171 ALA A C 1
ATOM 1325 O O . ALA A 1 171 ? 4.928 -11.868 -11.032 1.00 85.00 171 ALA A O 1
ATOM 1326 N N . LEU A 1 172 ? 3.010 -10.776 -11.448 1.00 84.31 172 LEU A N 1
ATOM 1327 C CA . LEU A 1 172 ? 3.362 -10.394 -12.814 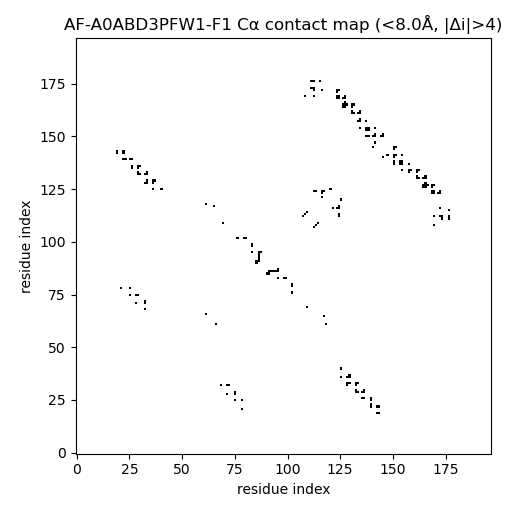1.00 84.31 172 LEU A CA 1
ATOM 1328 C C . LEU A 1 172 ? 4.539 -9.407 -12.846 1.00 84.31 172 LEU A C 1
ATOM 1330 O O . LEU A 1 172 ? 5.454 -9.573 -13.655 1.00 84.31 172 LEU A O 1
ATOM 1334 N N . GLY A 1 173 ? 4.537 -8.408 -11.960 1.00 80.56 173 GLY A N 1
ATOM 1335 C CA . GLY A 1 173 ? 5.632 -7.448 -11.818 1.00 80.56 173 GLY A CA 1
ATOM 1336 C C . GLY A 1 173 ? 6.938 -8.124 -11.390 1.00 80.56 173 GLY A C 1
ATOM 1337 O O . GLY A 1 173 ? 7.982 -7.901 -12.004 1.00 80.56 173 GLY A O 1
ATOM 1338 N N . ALA A 1 174 ? 6.870 -9.025 -10.406 1.00 81.00 174 ALA A N 1
ATOM 1339 C CA . ALA A 1 174 ? 8.014 -9.810 -9.949 1.00 81.00 174 ALA A CA 1
ATOM 1340 C C . ALA A 1 174 ? 8.567 -10.726 -11.052 1.00 81.00 174 ALA A C 1
ATOM 1342 O O . ALA A 1 174 ? 9.780 -10.782 -11.257 1.00 81.00 174 ALA A O 1
ATOM 1343 N N . TYR A 1 175 ? 7.694 -11.396 -11.813 1.00 83.88 175 TYR A N 1
ATOM 1344 C CA . TYR A 1 175 ? 8.101 -12.224 -12.950 1.00 83.88 175 TYR A CA 1
ATOM 1345 C C . TYR A 1 175 ? 8.846 -11.407 -14.015 1.00 83.88 175 TYR A C 1
ATOM 1347 O O . TYR A 1 175 ? 9.899 -11.824 -14.495 1.00 83.88 175 TYR A O 1
ATOM 1355 N N . ARG A 1 176 ? 8.347 -10.212 -14.353 1.00 80.25 176 ARG A N 1
ATOM 1356 C CA . ARG A 1 176 ? 8.999 -9.317 -15.323 1.00 80.25 176 ARG A CA 1
ATOM 1357 C C . ARG A 1 176 ? 10.361 -8.828 -14.837 1.00 80.25 176 ARG A C 1
ATOM 1359 O O . ARG A 1 176 ? 11.321 -8.865 -15.607 1.00 80.25 176 ARG A O 1
ATOM 1366 N N . ALA A 1 177 ? 10.461 -8.431 -13.569 1.00 74.00 177 ALA A N 1
ATOM 1367 C CA . ALA A 1 177 ? 11.730 -8.034 -12.964 1.00 74.00 177 ALA A CA 1
ATOM 1368 C C . ALA A 1 177 ? 12.756 -9.183 -13.003 1.00 74.00 177 ALA A C 1
ATOM 1370 O O . ALA A 1 177 ? 13.901 -8.981 -13.411 1.00 74.00 177 ALA A O 1
ATOM 1371 N N . LEU A 1 178 ? 12.326 -10.407 -12.674 1.00 81.19 178 LEU A N 1
ATOM 1372 C CA . LEU A 1 178 ? 13.171 -11.600 -12.736 1.00 81.19 178 LEU A CA 1
ATOM 1373 C C . LEU A 1 178 ? 13.642 -11.903 -14.164 1.00 81.19 178 LEU A C 1
ATOM 1375 O O . LEU A 1 178 ? 14.823 -12.167 -14.377 1.00 81.19 178 LEU A O 1
ATOM 1379 N N . MET A 1 179 ? 12.749 -11.825 -15.153 1.00 81.44 179 MET A N 1
ATOM 1380 C CA . MET A 1 179 ? 13.104 -12.039 -16.560 1.00 81.44 179 MET A CA 1
ATOM 1381 C C . MET A 1 179 ? 14.109 -10.999 -17.069 1.00 81.44 179 MET A C 1
ATOM 1383 O O . MET A 1 179 ? 14.996 -11.340 -17.858 1.00 81.44 179 MET A O 1
ATOM 1387 N N . LYS A 1 180 ? 14.019 -9.745 -16.602 1.00 73.25 180 LYS A N 1
ATOM 1388 C CA . LYS A 1 180 ? 14.996 -8.699 -16.934 1.00 73.25 180 LYS A CA 1
ATOM 1389 C C . LYS A 1 180 ? 16.368 -9.002 -16.331 1.00 73.25 180 LYS A C 1
ATOM 1391 O O . LYS A 1 180 ? 17.362 -8.917 -17.049 1.00 73.25 180 LYS A O 1
ATOM 1396 N N . LEU A 1 181 ? 16.417 -9.404 -15.059 1.00 74.12 181 LEU A N 1
ATOM 1397 C CA . LEU A 1 181 ? 17.658 -9.826 -14.400 1.00 74.12 181 LEU A CA 1
ATOM 1398 C C . LEU A 1 181 ? 18.295 -11.010 -15.131 1.00 74.12 181 LEU A C 1
ATOM 1400 O O . LEU A 1 181 ? 19.469 -10.949 -15.482 1.00 74.12 181 LEU A O 1
ATOM 1404 N N . TRP A 1 182 ? 17.503 -12.037 -15.444 1.00 80.06 182 TRP A N 1
ATOM 1405 C CA . TRP A 1 182 ? 17.971 -13.219 -16.168 1.00 80.06 182 TRP A CA 1
ATOM 1406 C C . TRP A 1 182 ? 18.544 -12.872 -17.546 1.00 80.06 182 TRP A C 1
ATOM 1408 O O . TRP A 1 182 ? 19.579 -13.401 -17.949 1.00 80.06 182 TRP A O 1
ATOM 1418 N N . SER A 1 183 ? 17.883 -11.968 -18.271 1.00 73.50 183 SER A N 1
ATOM 1419 C CA . SER A 1 183 ? 18.330 -11.533 -19.598 1.00 73.50 183 SER A CA 1
ATOM 1420 C C . SER A 1 183 ? 19.610 -10.695 -19.529 1.00 73.50 183 SER A C 1
ATOM 1422 O O . SER A 1 183 ? 20.481 -10.854 -20.380 1.00 73.50 183 SER A O 1
ATOM 1424 N N . SER A 1 184 ? 19.754 -9.841 -18.509 1.00 63.56 184 SER A N 1
ATOM 1425 C CA . SER A 1 184 ? 20.962 -9.034 -18.289 1.00 63.56 184 SER A CA 1
ATOM 1426 C C . SER A 1 184 ? 22.180 -9.911 -17.980 1.00 63.56 184 SER A C 1
ATOM 1428 O O . SER A 1 184 ? 23.239 -9.730 -18.577 1.00 63.56 184 SER A O 1
ATOM 1430 N N . ASP A 1 185 ? 22.004 -10.920 -17.124 1.00 59.22 185 ASP A N 1
ATOM 1431 C CA . ASP A 1 185 ? 23.069 -11.850 -16.722 1.00 59.22 185 ASP A CA 1
ATOM 1432 C C . ASP A 1 185 ? 23.541 -12.743 -17.889 1.00 59.22 185 ASP A C 1
ATOM 1434 O O . ASP A 1 185 ? 24.702 -13.156 -17.958 1.00 59.22 185 ASP A O 1
ATOM 1438 N N . TYR A 1 186 ? 22.648 -13.026 -18.847 1.00 53.19 186 TYR A N 1
ATOM 1439 C CA . TYR A 1 186 ? 22.985 -13.760 -20.068 1.00 53.19 186 TYR A CA 1
ATOM 1440 C C . TYR A 1 186 ? 23.825 -12.922 -21.042 1.00 53.19 186 TYR A C 1
ATOM 1442 O O . TYR A 1 186 ? 24.735 -13.461 -21.672 1.00 53.19 186 TYR A O 1
ATOM 1450 N N . VAL A 1 187 ? 23.557 -11.615 -21.155 1.00 54.16 187 VAL A N 1
ATOM 1451 C CA . VAL A 1 187 ? 24.306 -10.702 -22.038 1.00 54.16 187 VAL A CA 1
ATOM 1452 C C . VAL A 1 187 ? 25.718 -10.458 -21.505 1.00 54.16 187 VAL A C 1
ATOM 1454 O O . VAL A 1 187 ? 26.671 -10.544 -22.284 1.00 54.16 187 VAL A O 1
ATOM 1457 N N . ASP A 1 188 ? 25.883 -10.274 -20.192 1.00 52.75 188 ASP A N 1
ATOM 1458 C CA . ASP A 1 188 ? 27.213 -10.110 -19.592 1.00 52.75 188 ASP A CA 1
ATOM 1459 C C . ASP A 1 188 ? 28.045 -11.397 -19.685 1.00 52.75 188 ASP A C 1
ATOM 1461 O O . ASP A 1 188 ? 29.226 -11.346 -20.033 1.00 52.75 188 ASP A O 1
ATOM 1465 N N . LYS A 1 189 ? 27.442 -12.582 -19.510 1.00 47.94 189 LYS A N 1
ATOM 1466 C CA . LYS A 1 189 ? 28.154 -13.856 -19.730 1.00 47.94 189 LYS A CA 1
ATOM 1467 C C . LYS A 1 189 ? 28.472 -14.132 -21.203 1.00 47.94 189 LYS A C 1
ATOM 1469 O O . LYS A 1 189 ? 29.503 -14.742 -21.479 1.00 47.94 189 LYS A O 1
ATOM 1474 N N . MET A 1 190 ? 27.662 -13.665 -22.157 1.00 45.78 190 MET A N 1
ATOM 1475 C CA . MET A 1 190 ? 27.979 -13.794 -23.589 1.00 45.78 190 MET A CA 1
ATOM 1476 C C . MET A 1 190 ? 29.100 -12.846 -24.039 1.00 45.78 190 MET A C 1
ATOM 1478 O O . MET A 1 190 ? 29.839 -13.185 -24.967 1.00 45.78 190 MET A O 1
ATOM 1482 N N . HIS A 1 191 ? 29.271 -11.695 -23.380 1.00 44.19 191 HIS A N 1
ATOM 1483 C CA . HIS A 1 191 ? 30.333 -10.742 -23.715 1.00 44.19 191 HIS A CA 1
ATOM 1484 C C . HIS A 1 191 ? 31.734 -11.250 -23.328 1.00 44.19 191 HIS A C 1
ATOM 1486 O O . HIS A 1 191 ? 32.705 -10.956 -24.025 1.00 44.19 191 HIS A O 1
ATOM 1492 N N . TRP A 1 192 ? 31.844 -12.087 -22.290 1.00 39.75 192 TRP A N 1
ATOM 1493 C CA . TRP A 1 192 ? 33.113 -12.708 -21.884 1.00 39.75 192 TRP A CA 1
ATOM 1494 C C . TRP A 1 192 ? 33.549 -13.892 -22.761 1.00 39.75 192 TRP A C 1
ATOM 1496 O O . TRP A 1 192 ? 34.734 -14.214 -22.800 1.00 39.75 192 TRP A O 1
ATOM 1506 N N . VAL A 1 193 ? 32.637 -14.510 -23.519 1.00 42.06 193 VAL A N 1
ATOM 1507 C CA . VAL A 1 193 ? 32.969 -15.657 -24.390 1.00 42.06 193 VAL A CA 1
ATOM 1508 C C . VAL A 1 193 ? 33.506 -15.219 -25.764 1.00 42.06 193 VAL A C 1
ATOM 1510 O O . VAL A 1 193 ? 34.086 -16.027 -26.481 1.00 42.06 193 VAL A O 1
ATOM 1513 N N . LYS A 1 194 ? 33.404 -13.934 -26.133 1.00 42.09 194 LYS A N 1
ATOM 1514 C CA . LYS A 1 194 ? 33.918 -13.416 -27.419 1.00 42.09 194 LYS A CA 1
ATOM 1515 C C . LYS A 1 194 ? 35.323 -12.798 -27.372 1.00 42.09 194 LYS A C 1
ATOM 1517 O O . LYS A 1 194 ? 35.797 -12.352 -28.408 1.00 42.09 194 LYS A O 1
ATOM 1522 N N . VAL A 1 195 ? 35.999 -12.780 -26.218 1.00 46.09 195 VAL A N 1
ATOM 1523 C CA . VAL A 1 195 ? 37.358 -12.198 -26.085 1.00 46.09 195 VAL A CA 1
ATOM 1524 C C . VAL A 1 195 ? 38.472 -13.262 -26.140 1.00 46.09 195 VAL A C 1
ATOM 1526 O O . VAL A 1 195 ? 39.651 -12.933 -26.113 1.00 46.09 195 VAL A O 1
ATOM 1529 N N . PHE A 1 196 ? 38.122 -14.542 -26.299 1.00 39.25 196 PHE A N 1
ATOM 1530 C CA . PHE A 1 196 ? 39.082 -15.630 -26.511 1.00 39.25 196 PHE A CA 1
ATOM 1531 C C . PHE A 1 196 ? 38.718 -16.455 -27.750 1.00 39.25 196 PHE A C 1
ATOM 1533 O O . PHE A 1 196 ? 38.288 -17.599 -27.628 1.00 39.25 196 PHE A O 1
ATOM 1540 N N . CYS A 1 197 ? 38.865 -15.864 -28.934 1.00 38.84 197 CYS A N 1
ATOM 1541 C CA . CYS A 1 197 ? 39.154 -16.550 -30.199 1.00 38.84 197 CYS A CA 1
ATOM 1542 C C . CYS A 1 197 ? 39.816 -15.549 -31.146 1.00 38.84 197 CYS A C 1
ATOM 1544 O O . CYS A 1 197 ? 39.222 -14.465 -31.343 1.00 38.84 197 CYS A O 1
#

Secondary structure (DSSP, 8-state):
----SSSSGGGTHHHHHHHHHHHHHHHHHHHHHHHHHHHHHS-----TTSHHHHTTS-SS---HHHHHHHHHHHHHHHHHHHHHHHHHTTSS-S-HHHHHHHHHHHHHHHHHTHHHHHHTT-HHHHHHHHHHHHHHHHHTHHHH-TT-HHHHHHHHHHHHHHHHHHHHHHHHHHHHHHHHHHHHHHHHHHHHHTS--

pLDDT: mean 72.68, std 15.69, range [37.38, 88.75]

Foldseek 3Di:
DDDPPPPVPPVVVVVLVVVLVLLVVLLVLLVVLLVVLCVVVPDDDDDPVVCVVCVPPPPDDPDVVLVVSLVSLVVSLVSLVVVLVCVVVVVDPDDSVVSVVVSVLSVCCSVQQSVVCSVVVPPLNSLLSNLVSLLSNLQSVCSNCVPDPVSVVSNVPSCVPSVVSNVVSSVVSNVVSVVVVVVVVVVVVVVVVPPPD

Solvent-accessible surface area (backbone atoms only — not comparable to full-atom values): 11084 Å² total; per-residue (Å²): 136,82,85,72,75,75,75,63,64,75,68,53,59,65,59,52,52,54,47,54,50,52,44,52,52,46,33,52,50,29,48,49,52,36,50,56,53,46,64,61,65,72,64,74,83,84,62,89,74,60,52,77,78,52,70,82,78,75,86,82,70,80,52,68,66,58,55,55,49,52,54,50,51,53,52,50,49,50,54,52,49,54,53,42,53,36,28,69,71,64,78,41,97,65,63,50,68,62,43,52,55,50,48,53,53,50,52,50,39,58,69,65,32,41,64,59,21,62,76,66,65,34,68,36,41,53,42,27,52,46,23,50,23,51,45,47,43,40,45,38,49,30,78,77,38,72,86,42,68,62,31,54,48,41,49,59,53,46,43,68,57,30,45,59,52,20,53,51,20,47,51,52,37,45,51,52,53,49,51,49,52,55,53,51,58,50,52,59,57,55,60,66,63,66,78,76,123

Nearest PDB structures (foldseek):
  6w2v-assembly2_B  TM=3.649E-01  e=2.430E+00  synthetic construct

InterPro domains:
  IPR007482 Protein-tyrosine phosphatase-like, PTPLA [PF04387] (81-185)
  IPR007482 Protein-tyrosine phosphatase-like, PTPLA [PTHR11035] (20-185)

Mean predicted aligned error: 12.08 Å